Protein AF-0000000077142479 (afdb_homodimer)

Organism: Thermoanaerobacter italicus (strain DSM 9252 / Ab9) (NCBI:txid580331)

pLDDT: mean 90.51, std 11.36, range [50.31, 98.75]

InterPro domains:
  IPR003188 Phosphotransferase system, lactose/cellobiose-type IIA subunit [PF02255] (5-95)
  IPR003188 Phosphotransferase system, lactose/cellobiose-type IIA subunit [PIRSF000699] (1-101)
  IPR003188 Phosphotransferase system, lactose/cellobiose-type IIA subunit [PS51095] (1-96)
  IPR003188 Phosphotransferase system, lactose/cellobiose-type IIA subunit [PTHR34382] (1-99)
  IPR003188 Phosphotransferase system, lactose/cellobiose-type IIA subunit [cd00215] (3-96)
  IPR036542 Phosphotransferase system, lactose/cellobiose-type IIA subunit superfamily [SSF46973] (1-96)

Foldseek 3Di:
DDPVVLLVLLQVLLVQLQVLLVVLLVCLVVVNNVSSVVSLVSSVVSLVSSVVSLCCVVVPCPVDDDDPSNVVSVVSSVVSVVSSVVSVVVSVVSVVVVVVVVVD/DDPVVLLVLLQVLLVQLQVLLVVLLVCLVVVNNVSSVVSLVSSVVSLVSSVVSLCCVVVPCPVDDDDPSNVVSVVSSVVSVVSSVVSVVVSVVSVVVVVVVVVD

Structure (mmCIF, N/CA/C/O backbone):
data_AF-0000000077142479-model_v1
#
loop_
_entity.id
_entity.type
_entity.pdbx_description
1 polymer 'Phosphotransferase system PTS lactose/cellobiose-specific IIA subunit'
#
loop_
_atom_site.group_PDB
_atom_site.id
_atom_site.type_symbol
_atom_site.label_atom_id
_atom_site.label_alt_id
_atom_site.label_comp_id
_atom_site.label_asym_id
_atom_site.label_entity_id
_atom_site.label_seq_id
_atom_site.pdbx_PDB_ins_code
_atom_site.Cartn_x
_atom_site.Cartn_y
_atom_site.Cartn_z
_atom_site.occupancy
_atom_site.B_iso_or_equiv
_atom_site.auth_seq_id
_atom_site.auth_comp_id
_atom_site.auth_asym_id
_atom_site.auth_atom_id
_atom_site.pdbx_PDB_model_num
ATOM 1 N N . MET A 1 1 ? 20.344 16.859 13.32 1 73.69 1 MET A N 1
ATOM 2 C CA . MET A 1 1 ? 19.766 16.922 11.984 1 73.69 1 MET A CA 1
ATOM 3 C C . MET A 1 1 ? 18.484 17.75 11.977 1 73.69 1 MET A C 1
ATOM 5 O O . MET A 1 1 ? 17.703 17.688 12.93 1 73.69 1 MET A O 1
ATOM 9 N N . GLU A 1 2 ? 18.5 18.578 10.906 1 83.81 2 GLU A N 1
ATOM 10 C CA . GLU A 1 2 ? 17.328 19.438 10.805 1 83.81 2 GLU A CA 1
ATOM 11 C C . GLU A 1 2 ? 16.094 18.656 10.391 1 83.81 2 GLU A C 1
ATOM 13 O O . GLU A 1 2 ? 16.203 17.656 9.672 1 83.81 2 GLU A O 1
ATOM 18 N N . LEU A 1 3 ? 15.016 19.078 10.93 1 83.94 3 LEU A N 1
ATOM 19 C CA . LEU A 1 3 ? 13.734 18.422 10.664 1 83.94 3 LEU A CA 1
ATOM 20 C C . LEU A 1 3 ? 13.508 18.25 9.164 1 83.94 3 LEU A C 1
ATOM 22 O O . LEU A 1 3 ? 13.07 17.203 8.711 1 83.94 3 LEU A O 1
ATOM 26 N N . GLU A 1 4 ? 13.812 19.25 8.445 1 84.81 4 GLU A N 1
ATOM 27 C CA . GLU A 1 4 ? 13.633 19.219 6.996 1 84.81 4 GLU A CA 1
ATOM 28 C C . GLU A 1 4 ? 14.469 18.125 6.355 1 84.81 4 GLU A C 1
ATOM 30 O O . GLU A 1 4 ? 14.016 17.453 5.426 1 84.81 4 GLU A O 1
ATOM 35 N N . GLN A 1 5 ? 15.594 17.953 6.867 1 89.5 5 GLN A N 1
ATOM 36 C CA . GLN A 1 5 ? 16.484 16.938 6.328 1 89.5 5 GLN A CA 1
ATOM 37 C C . GLN A 1 5 ? 15.977 15.539 6.652 1 89.5 5 GLN A C 1
ATOM 39 O O . GLN A 1 5 ? 16.078 14.625 5.832 1 89.5 5 GLN A O 1
ATOM 44 N N . ILE A 1 6 ? 15.477 15.367 7.789 1 88.56 6 ILE A N 1
ATOM 45 C CA . ILE A 1 6 ? 14.922 14.078 8.203 1 88.56 6 ILE A CA 1
ATOM 46 C C . ILE A 1 6 ? 13.75 13.703 7.301 1 88.56 6 ILE A C 1
ATOM 48 O O . ILE A 1 6 ? 13.672 12.578 6.805 1 88.56 6 ILE A O 1
ATOM 52 N N . ILE A 1 7 ? 12.922 14.711 7.023 1 88.5 7 ILE A N 1
ATOM 53 C CA . ILE A 1 7 ? 11.742 14.492 6.199 1 88.5 7 ILE A CA 1
ATOM 54 C C . ILE A 1 7 ? 12.156 14.148 4.77 1 88.5 7 ILE A C 1
ATOM 56 O O . ILE A 1 7 ? 11.602 13.234 4.16 1 88.5 7 ILE A O 1
ATOM 60 N N . TYR A 1 8 ? 13.117 14.883 4.273 1 91.56 8 TYR A N 1
ATOM 61 C CA . TYR A 1 8 ? 13.609 14.625 2.926 1 91.56 8 TYR A CA 1
ATOM 62 C C . TYR A 1 8 ? 14.125 13.203 2.791 1 91.56 8 TYR A C 1
ATOM 64 O O . TYR A 1 8 ? 13.789 12.5 1.833 1 91.56 8 TYR A O 1
ATOM 72 N N . ASN A 1 9 ? 14.875 12.797 3.746 1 93.75 9 ASN A N 1
ATOM 73 C CA . ASN A 1 9 ? 15.445 11.453 3.693 1 93.75 9 ASN A CA 1
ATOM 74 C C . ASN A 1 9 ? 14.375 10.375 3.828 1 93.75 9 ASN A C 1
ATOM 76 O O . ASN A 1 9 ? 14.461 9.328 3.189 1 93.75 9 ASN A O 1
ATOM 80 N N . LEU A 1 10 ? 13.367 10.602 4.621 1 93.56 10 LEU A N 1
ATOM 81 C CA . LEU A 1 10 ? 12.25 9.672 4.766 1 93.56 10 LEU A CA 1
ATOM 82 C C . LEU A 1 10 ? 11.539 9.469 3.432 1 93.56 10 LEU A C 1
ATOM 84 O O . LEU A 1 10 ? 11.289 8.328 3.027 1 93.56 10 LEU A O 1
ATOM 88 N N . VAL A 1 11 ? 11.227 10.547 2.787 1 93.38 11 VAL A N 1
ATOM 89 C CA . VAL A 1 11 ? 10.523 10.5 1.51 1 93.38 11 VAL A CA 1
ATOM 90 C C . VAL A 1 11 ? 11.406 9.828 0.46 1 93.38 11 VAL A C 1
ATOM 92 O O . VAL A 1 11 ? 10.938 8.961 -0.281 1 93.38 11 VAL A O 1
ATOM 95 N N . LEU A 1 12 ? 12.641 10.25 0.43 1 95.81 12 LEU A N 1
ATOM 96 C CA . LEU A 1 12 ? 13.578 9.727 -0.552 1 95.81 12 LEU A CA 1
ATOM 97 C C . LEU A 1 12 ? 13.719 8.211 -0.424 1 95.81 12 LEU A C 1
ATOM 99 O O . LEU A 1 12 ? 13.57 7.484 -1.408 1 95.81 12 LEU A O 1
ATOM 103 N N . HIS A 1 13 ? 13.969 7.727 0.804 1 97.06 13 HIS A N 1
ATOM 104 C CA . HIS A 1 13 ? 14.156 6.293 1.015 1 97.06 13 HIS A CA 1
ATOM 105 C C . HIS A 1 13 ? 12.852 5.531 0.83 1 97.06 13 HIS A C 1
ATOM 107 O O . HIS A 1 13 ? 12.852 4.387 0.366 1 97.06 13 HIS A O 1
ATOM 113 N N . GLY A 1 14 ? 11.781 6.133 1.215 1 96.38 14 GLY A N 1
ATOM 114 C CA . GLY A 1 14 ? 10.484 5.523 0.938 1 96.38 14 GLY A CA 1
ATOM 115 C C . GLY A 1 14 ? 10.227 5.324 -0.542 1 96.38 14 GLY A C 1
ATOM 116 O O . GLY A 1 14 ? 9.836 4.234 -0.967 1 96.38 14 GLY A O 1
ATOM 117 N N . GLY A 1 15 ? 10.453 6.355 -1.317 1 96.31 15 GLY A N 1
ATOM 118 C CA . GLY A 1 15 ? 10.305 6.273 -2.762 1 96.31 15 GLY A CA 1
ATOM 119 C C . GLY A 1 15 ? 11.227 5.25 -3.398 1 96.31 15 GLY A C 1
ATOM 120 O O . GLY A 1 15 ? 10.82 4.516 -4.301 1 96.31 15 GLY A O 1
ATOM 121 N N . ASN A 1 16 ? 12.422 5.254 -2.928 1 97.62 16 ASN A N 1
ATOM 122 C CA . ASN A 1 16 ? 13.383 4.285 -3.441 1 97.62 16 ASN A CA 1
ATOM 123 C C . ASN A 1 16 ? 12.969 2.854 -3.117 1 97.62 16 ASN A C 1
ATOM 125 O O . ASN A 1 16 ? 13.078 1.965 -3.963 1 97.62 16 ASN A O 1
ATOM 129 N N . ALA A 1 17 ? 12.547 2.668 -1.847 1 98.12 17 ALA A N 1
ATOM 130 C CA . ALA A 1 17 ? 12.086 1.344 -1.443 1 98.12 17 ALA A CA 1
ATOM 131 C C . ALA A 1 17 ? 10.938 0.869 -2.334 1 98.12 17 ALA A C 1
ATOM 133 O O . ALA A 1 17 ? 10.945 -0.269 -2.812 1 98.12 17 ALA A O 1
ATOM 134 N N . ARG A 1 18 ? 10.109 1.735 -2.588 1 97.38 18 ARG A N 1
ATOM 135 C CA . ARG A 1 18 ? 8.953 1.436 -3.43 1 97.38 18 ARG A CA 1
ATOM 136 C C . ARG A 1 18 ? 9.383 1.111 -4.855 1 97.38 18 ARG A C 1
ATOM 138 O O . ARG A 1 18 ? 8.953 0.107 -5.426 1 97.38 18 ARG A O 1
ATOM 145 N N . ALA A 1 19 ? 10.148 1.931 -5.402 1 97.88 19 ALA A N 1
ATOM 146 C CA . ALA A 1 19 ? 10.625 1.73 -6.77 1 97.88 19 ALA A CA 1
ATOM 147 C C . ALA A 1 19 ? 11.312 0.378 -6.914 1 97.88 19 ALA A C 1
ATOM 149 O O . ALA A 1 19 ? 11.055 -0.36 -7.867 1 97.88 19 ALA A O 1
ATOM 150 N N . GLU A 1 20 ? 12.141 0.081 -5.965 1 98.62 20 GLU A N 1
ATOM 151 C CA . GLU A 1 20 ? 12.859 -1.191 -6 1 98.62 20 GLU A CA 1
ATOM 152 C C . GLU A 1 20 ? 11.891 -2.369 -5.871 1 98.62 20 GLU A C 1
ATOM 154 O O . GLU A 1 20 ? 12.086 -3.404 -6.512 1 98.62 20 GLU A O 1
ATOM 159 N N . ALA A 1 21 ? 10.922 -2.236 -5.027 1 98.56 21 ALA A N 1
ATOM 160 C CA . ALA A 1 21 ? 9.922 -3.293 -4.879 1 98.56 21 ALA A CA 1
ATOM 161 C C . ALA A 1 21 ? 9.211 -3.568 -6.203 1 98.56 21 ALA A C 1
ATOM 163 O O . ALA A 1 21 ? 9.039 -4.727 -6.59 1 98.56 21 ALA A O 1
ATOM 164 N N . TYR A 1 22 ? 8.891 -2.578 -6.918 1 98.25 22 TYR A N 1
ATOM 165 C CA . TYR A 1 22 ? 8.18 -2.758 -8.18 1 98.25 22 TYR A CA 1
ATOM 166 C C . TYR A 1 22 ? 9.117 -3.295 -9.258 1 98.25 22 TYR A C 1
ATOM 168 O O . TYR A 1 22 ? 8.688 -4.055 -10.133 1 98.25 22 TYR A O 1
ATOM 176 N N . GLU A 1 23 ? 10.312 -2.906 -9.172 1 98.56 23 GLU A N 1
ATOM 177 C CA . GLU A 1 23 ? 11.289 -3.521 -10.07 1 98.56 23 GLU A CA 1
ATOM 178 C C . GLU A 1 23 ? 11.414 -5.02 -9.805 1 98.56 23 GLU A C 1
ATOM 180 O O . GLU A 1 23 ? 11.586 -5.809 -10.734 1 98.56 23 GLU A O 1
ATOM 185 N N . ALA A 1 24 ? 11.367 -5.344 -8.523 1 98.62 24 ALA A N 1
ATOM 186 C CA . ALA A 1 24 ? 11.375 -6.758 -8.156 1 98.62 24 ALA A CA 1
ATOM 187 C C . ALA A 1 24 ? 10.188 -7.492 -8.766 1 98.62 24 ALA A C 1
ATOM 189 O O . ALA A 1 24 ? 10.336 -8.586 -9.312 1 98.62 24 ALA A O 1
ATOM 190 N N . LEU A 1 25 ? 9.086 -6.914 -8.727 1 97.75 25 LEU A N 1
ATOM 191 C CA . LEU A 1 25 ? 7.871 -7.496 -9.289 1 97.75 25 LEU A CA 1
ATOM 192 C C . LEU A 1 25 ? 8 -7.676 -10.805 1 97.75 25 LEU A C 1
ATOM 194 O O . LEU A 1 25 ? 7.668 -8.734 -11.336 1 97.75 25 LEU A O 1
ATOM 198 N N . ASP A 1 26 ? 8.484 -6.613 -11.438 1 97.81 26 ASP A N 1
ATOM 199 C CA . ASP A 1 26 ? 8.695 -6.676 -12.875 1 97.81 26 ASP A CA 1
ATOM 200 C C . ASP A 1 26 ? 9.617 -7.832 -13.25 1 97.81 26 ASP A C 1
ATOM 202 O O . ASP A 1 26 ? 9.359 -8.555 -14.211 1 97.81 26 ASP A O 1
ATOM 206 N N . ALA A 1 27 ? 10.656 -7.988 -12.516 1 98.31 27 ALA A N 1
ATOM 207 C CA . ALA A 1 27 ? 11.602 -9.078 -12.75 1 98.31 27 ALA A CA 1
ATOM 208 C C . ALA A 1 27 ? 10.93 -10.438 -12.562 1 98.31 27 ALA A C 1
ATOM 210 O O . ALA A 1 27 ? 11.148 -11.359 -13.359 1 98.31 27 ALA A O 1
ATOM 211 N N . ALA A 1 28 ? 10.148 -10.586 -11.531 1 97.31 28 ALA A N 1
ATOM 212 C CA . ALA A 1 28 ? 9.438 -11.828 -11.266 1 97.31 28 ALA A CA 1
ATOM 213 C C . ALA A 1 28 ? 8.477 -12.164 -12.398 1 97.31 28 ALA A C 1
ATOM 215 O O . ALA A 1 28 ? 8.352 -13.328 -12.797 1 97.31 28 ALA A O 1
ATOM 216 N N . GLU A 1 29 ? 7.828 -11.125 -12.906 1 95 29 GLU A N 1
ATOM 217 C CA . GLU A 1 29 ? 6.898 -11.305 -14.016 1 95 29 GLU A CA 1
ATOM 218 C C . GLU A 1 29 ? 7.613 -11.844 -15.258 1 95 29 GLU A C 1
ATOM 220 O O . GLU A 1 29 ? 7.016 -12.562 -16.062 1 95 29 GLU A O 1
ATOM 225 N N . ARG A 1 30 ? 8.859 -11.469 -15.344 1 95.69 30 ARG A N 1
ATOM 226 C CA . ARG A 1 30 ? 9.656 -11.938 -16.469 1 95.69 30 ARG A CA 1
ATOM 227 C C . ARG A 1 30 ? 10.305 -13.281 -16.172 1 95.69 30 ARG A C 1
ATOM 229 O O . ARG A 1 30 ? 11.086 -13.797 -16.969 1 95.69 30 ARG A O 1
ATOM 236 N N . GLY A 1 31 ? 10.117 -13.805 -15.016 1 95.81 31 GLY A N 1
ATOM 237 C CA . GLY A 1 31 ? 10.672 -15.086 -14.625 1 95.81 31 GLY A CA 1
ATOM 238 C C . GLY A 1 31 ? 12.102 -14.992 -14.117 1 95.81 31 GLY A C 1
ATOM 239 O O . GLY A 1 31 ? 12.773 -16.016 -13.945 1 95.81 31 GLY A O 1
ATOM 240 N N . ASP A 1 32 ? 12.57 -13.82 -14.008 1 97.56 32 ASP A N 1
ATOM 241 C CA . ASP A 1 32 ? 13.914 -13.617 -13.477 1 97.56 32 ASP A CA 1
ATOM 242 C C . ASP 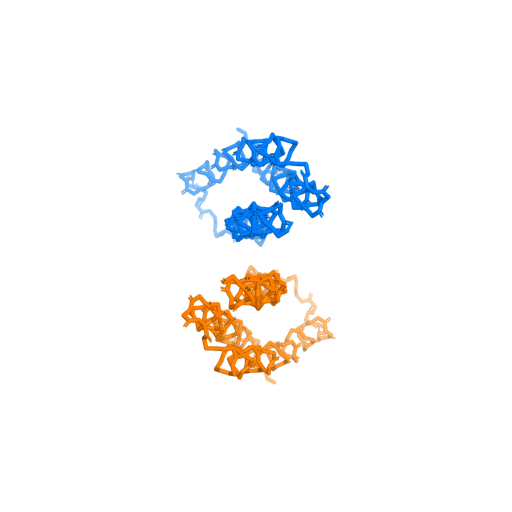A 1 32 ? 13.883 -13.461 -11.953 1 97.56 32 ASP A C 1
ATOM 244 O O . ASP A 1 32 ? 14.016 -12.352 -11.438 1 97.56 32 ASP A O 1
ATOM 248 N N . PHE A 1 33 ? 13.875 -14.547 -11.242 1 98.06 33 PHE A N 1
ATOM 249 C CA . PHE A 1 33 ? 13.648 -14.555 -9.797 1 98.06 33 PHE A CA 1
ATOM 250 C C . PHE A 1 33 ? 14.914 -14.125 -9.055 1 98.06 33 PHE A C 1
ATOM 252 O O . PHE A 1 33 ? 14.828 -13.57 -7.957 1 98.06 33 PHE A O 1
ATOM 259 N N . GLU A 1 34 ? 16.062 -14.414 -9.648 1 98.25 34 GLU A N 1
ATOM 260 C CA . GLU A 1 34 ? 17.297 -13.922 -9.039 1 98.25 34 GLU A CA 1
ATOM 261 C C . GLU A 1 34 ? 17.312 -12.398 -9 1 98.25 34 GLU A C 1
ATOM 263 O O . GLU A 1 34 ? 17.609 -11.805 -7.961 1 98.25 34 GLU A O 1
ATOM 268 N N . GLU A 1 35 ? 17.016 -11.828 -10.148 1 98.5 35 GLU A N 1
ATOM 269 C CA . GLU A 1 35 ? 16.938 -10.367 -10.203 1 98.5 35 GLU A CA 1
ATOM 270 C C . GLU A 1 35 ? 15.844 -9.844 -9.273 1 98.5 35 GLU A C 1
ATOM 272 O O . GLU A 1 35 ? 16.031 -8.82 -8.609 1 98.5 35 GLU A O 1
ATOM 277 N N . ALA A 1 36 ? 14.711 -10.5 -9.25 1 98.62 36 ALA A N 1
ATOM 278 C CA . ALA A 1 36 ? 13.617 -10.109 -8.359 1 98.62 36 ALA A CA 1
ATOM 279 C C . ALA A 1 36 ? 14.078 -10.07 -6.906 1 98.62 36 ALA A C 1
ATOM 281 O O . ALA A 1 36 ? 13.797 -9.109 -6.184 1 98.62 36 ALA A O 1
ATOM 282 N N . GLU A 1 37 ? 14.797 -11.062 -6.492 1 98.25 37 GLU A N 1
ATOM 283 C CA . GLU A 1 37 ? 15.281 -11.148 -5.117 1 98.25 37 GLU A CA 1
ATOM 284 C C . GLU A 1 37 ? 16.281 -10.031 -4.82 1 98.25 37 GLU A C 1
ATOM 286 O O . GLU A 1 37 ? 16.281 -9.469 -3.723 1 98.25 37 GLU A O 1
ATOM 291 N N . ARG A 1 38 ? 17.109 -9.781 -5.785 1 98.56 38 ARG A N 1
ATOM 292 C CA . ARG A 1 38 ? 18.078 -8.703 -5.621 1 98.56 38 ARG A CA 1
ATOM 293 C C . ARG A 1 38 ? 17.375 -7.363 -5.422 1 98.56 38 ARG A C 1
ATOM 295 O O . ARG A 1 38 ? 17.766 -6.578 -4.551 1 98.56 38 ARG A O 1
ATOM 302 N N . HIS A 1 39 ? 16.406 -7.117 -6.266 1 98.75 39 HIS A N 1
ATOM 303 C CA . HIS A 1 39 ? 15.641 -5.883 -6.137 1 98.75 39 HIS A CA 1
ATOM 304 C C . HIS A 1 39 ? 14.898 -5.836 -4.809 1 98.75 39 HIS A C 1
ATOM 306 O O . HIS A 1 39 ? 14.773 -4.773 -4.195 1 98.75 39 HIS A O 1
ATOM 312 N N . LEU A 1 40 ? 14.352 -6.926 -4.34 1 98.5 40 LEU A N 1
ATOM 313 C CA . LEU A 1 40 ? 13.656 -6.973 -3.055 1 98.5 40 LEU A CA 1
ATOM 314 C C . LEU A 1 40 ? 14.617 -6.656 -1.91 1 98.5 40 LEU A C 1
ATOM 316 O O . LEU A 1 40 ? 14.242 -5.973 -0.955 1 98.5 40 LEU A O 1
ATOM 320 N N . GLU A 1 41 ? 15.781 -7.188 -1.99 1 98.44 41 GLU A N 1
ATOM 321 C CA . GLU A 1 41 ? 16.797 -6.902 -0.982 1 98.44 41 GLU A CA 1
ATOM 322 C C . GLU A 1 41 ? 17.141 -5.414 -0.949 1 98.44 41 GLU A C 1
ATOM 324 O O . GLU A 1 41 ? 17.266 -4.828 0.126 1 98.44 41 GLU A O 1
ATOM 329 N N . LYS A 1 42 ? 17.297 -4.859 -2.109 1 98.56 42 LYS A N 1
ATOM 330 C CA . LYS A 1 42 ? 17.547 -3.422 -2.199 1 98.56 42 LYS A CA 1
ATOM 331 C C . LYS A 1 42 ? 16.375 -2.627 -1.61 1 98.56 42 LYS A C 1
ATOM 333 O O . LYS A 1 42 ? 16.594 -1.615 -0.938 1 98.56 42 LYS A O 1
ATOM 338 N N . ALA A 1 43 ? 15.18 -3.07 -1.913 1 98.56 43 ALA A N 1
ATOM 339 C CA . ALA A 1 43 ? 14 -2.43 -1.341 1 98.56 43 ALA A CA 1
ATOM 340 C C . ALA A 1 43 ? 14.031 -2.48 0.184 1 98.56 43 ALA A C 1
ATOM 342 O O . ALA A 1 43 ? 13.719 -1.489 0.85 1 98.56 43 ALA A O 1
ATOM 343 N N . ASP A 1 44 ? 14.422 -3.594 0.762 1 98.19 44 ASP A N 1
ATOM 344 C CA . ASP A 1 44 ? 14.531 -3.764 2.207 1 98.19 44 ASP A CA 1
ATOM 345 C C . ASP A 1 44 ? 15.578 -2.812 2.789 1 98.19 44 ASP A C 1
ATOM 347 O O . ASP A 1 44 ? 15.359 -2.205 3.838 1 98.19 44 ASP A O 1
ATOM 351 N N . GLU A 1 45 ? 16.656 -2.73 2.105 1 98.25 45 GLU A N 1
ATOM 352 C CA . GLU A 1 45 ? 17.734 -1.846 2.553 1 98.25 45 GLU A CA 1
ATOM 353 C C . GLU A 1 45 ? 17.266 -0.389 2.566 1 98.25 45 GLU A C 1
ATOM 355 O O . GLU A 1 45 ? 17.531 0.341 3.523 1 98.25 45 GLU A O 1
ATOM 360 N N . GLU A 1 46 ? 16.625 -0.046 1.479 1 98.06 46 GLU A N 1
ATOM 361 C CA . GLU A 1 46 ? 16.094 1.312 1.398 1 98.06 46 GLU A CA 1
ATOM 362 C C . GLU A 1 46 ? 15.07 1.569 2.492 1 98.06 46 GLU A C 1
ATOM 364 O O . GLU A 1 46 ? 15.055 2.643 3.098 1 98.06 46 GLU A O 1
ATOM 369 N N . PHE A 1 47 ? 14.234 0.636 2.703 1 98.31 47 PHE A N 1
ATOM 370 C CA . PHE A 1 47 ? 13.25 0.792 3.771 1 98.31 47 PHE A CA 1
ATOM 371 C C . PHE A 1 47 ? 13.938 0.943 5.121 1 98.31 47 PHE A C 1
ATOM 373 O O . PHE A 1 47 ? 13.555 1.789 5.93 1 98.31 47 PHE A O 1
ATOM 380 N N . TYR A 1 48 ? 14.828 0.08 5.371 1 97.38 48 TYR A N 1
ATOM 381 C CA . TYR A 1 48 ? 15.547 0.118 6.641 1 97.38 48 TYR A CA 1
ATOM 382 C C . TYR A 1 48 ? 16.203 1.476 6.859 1 97.38 48 TYR A C 1
ATOM 384 O O . TYR A 1 48 ? 16.141 2.035 7.957 1 97.38 48 TYR A O 1
ATOM 392 N N . GLU A 1 49 ? 16.828 2.035 5.82 1 96.94 49 GLU A N 1
ATOM 393 C CA . GLU A 1 49 ? 17.406 3.369 5.914 1 96.94 49 GLU A CA 1
ATOM 394 C C . GLU A 1 49 ? 16.344 4.422 6.215 1 96.94 49 GLU A C 1
ATOM 396 O O . GLU A 1 49 ? 16.547 5.289 7.066 1 96.94 49 GLU A O 1
ATOM 401 N N . GLY A 1 50 ? 15.281 4.324 5.5 1 95.88 50 GLY A N 1
ATOM 402 C CA . GLY A 1 50 ? 14.18 5.234 5.773 1 95.88 50 GLY A CA 1
ATOM 403 C C . GLY A 1 50 ? 13.641 5.109 7.188 1 95.88 50 GLY A C 1
ATOM 404 O O . GLY A 1 50 ? 13.297 6.113 7.812 1 95.88 50 GLY A O 1
ATOM 405 N N . HIS A 1 51 ? 13.555 3.885 7.691 1 95.06 51 HIS A N 1
ATOM 406 C CA . HIS A 1 51 ? 13.031 3.598 9.023 1 95.06 51 HIS A CA 1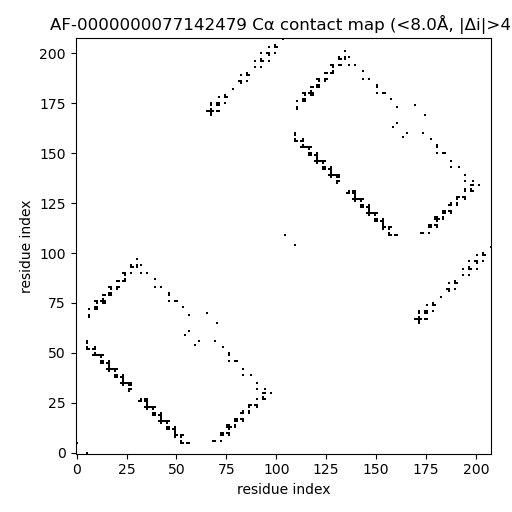
ATOM 407 C C . HIS A 1 51 ? 13.883 4.246 10.102 1 95.06 51 HIS A C 1
ATOM 409 O O . HIS A 1 51 ? 13.359 4.684 11.133 1 95.06 51 HIS A O 1
ATOM 415 N N . LYS A 1 52 ? 15.164 4.344 9.898 1 94.12 52 LYS A N 1
ATOM 416 C CA . LYS A 1 52 ? 16.047 5.043 10.828 1 94.12 52 LYS A CA 1
ATOM 417 C C . LYS A 1 52 ? 15.602 6.492 11.016 1 94.12 52 LYS A C 1
ATOM 419 O O . LYS A 1 52 ? 15.555 6.988 12.148 1 94.12 52 LYS A O 1
ATOM 424 N N . TYR A 1 53 ? 15.281 7.09 9.891 1 91.94 53 TYR A N 1
ATOM 425 C CA . TYR A 1 53 ? 14.844 8.477 9.953 1 91.94 53 TYR A CA 1
ATOM 426 C C . TYR A 1 53 ? 13.461 8.586 10.594 1 91.94 53 TYR A C 1
ATOM 428 O O . TYR A 1 53 ? 13.164 9.57 11.281 1 91.94 53 TYR A O 1
ATOM 436 N N . GLN A 1 54 ? 12.625 7.617 10.312 1 90.94 54 GLN A N 1
ATOM 437 C CA . GLN A 1 54 ? 11.32 7.578 10.969 1 90.94 54 GLN A CA 1
ATOM 438 C C . GLN A 1 54 ? 11.469 7.488 12.484 1 90.94 54 GLN A C 1
ATOM 440 O O . GLN A 1 54 ? 10.758 8.172 13.219 1 90.94 54 GLN A O 1
ATOM 445 N N . ASN A 1 55 ? 12.383 6.703 12.953 1 89.88 55 ASN A N 1
ATOM 446 C CA . ASN A 1 55 ? 12.633 6.551 14.383 1 89.88 55 ASN A CA 1
ATOM 447 C C . ASN A 1 55 ? 13.133 7.852 15 1 89.88 55 ASN A C 1
ATOM 449 O O . ASN A 1 55 ? 12.781 8.18 16.141 1 89.88 55 ASN A O 1
ATOM 453 N N . MET A 1 56 ? 13.922 8.555 14.281 1 86.19 56 MET A N 1
ATOM 454 C CA . MET A 1 56 ? 14.414 9.836 14.773 1 86.19 56 MET A CA 1
ATOM 455 C C . MET A 1 56 ? 13.258 10.805 15.008 1 86.19 56 MET A C 1
ATOM 457 O O . MET A 1 56 ? 13.281 11.578 15.969 1 86.19 56 MET A O 1
ATOM 461 N N . LEU A 1 57 ? 12.336 10.805 14.094 1 82.69 57 LEU A N 1
ATOM 462 C CA . LEU A 1 57 ? 11.172 11.68 14.219 1 82.69 57 LEU A CA 1
ATOM 463 C C . LEU A 1 57 ? 10.32 11.281 15.414 1 82.69 57 LEU A C 1
ATOM 465 O O . LEU A 1 57 ? 9.836 12.141 16.156 1 82.69 57 LEU A O 1
ATOM 469 N N . THR A 1 58 ? 10.062 10.07 15.594 1 80.19 58 THR A N 1
ATOM 470 C CA . THR A 1 58 ? 9.164 9.562 16.625 1 80.19 58 THR A CA 1
ATOM 471 C C . THR A 1 58 ? 9.812 9.656 18 1 80.19 58 THR A C 1
ATOM 473 O O . THR A 1 58 ? 9.133 9.891 19 1 80.19 58 THR A O 1
ATOM 476 N N . GLN A 1 59 ? 11.117 9.336 17.969 1 75.81 59 GLN A N 1
ATOM 477 C CA . GLN A 1 59 ? 11.828 9.406 19.234 1 75.81 59 GLN A CA 1
ATOM 478 C C . GLN A 1 59 ? 12.141 10.859 19.609 1 75.81 59 GLN A C 1
ATOM 480 O O . GLN A 1 59 ? 12.305 11.18 20.797 1 75.81 59 GLN A O 1
ATOM 485 N N . GLY A 1 60 ? 12.5 11.602 18.594 1 65.69 60 GLY A N 1
ATOM 486 C CA . GLY A 1 60 ? 12.844 12.984 18.891 1 65.69 60 GLY A CA 1
ATOM 487 C C . GLY A 1 60 ? 11.656 13.805 19.359 1 65.69 60 GLY A C 1
ATOM 488 O O . GLY A 1 60 ? 10.508 13.469 19.078 1 65.69 60 GLY A O 1
ATOM 489 N N . GLU A 1 61 ? 11.734 14.359 20.609 1 53.62 61 GLU A N 1
ATOM 490 C CA . GLU A 1 61 ? 10.789 15.219 21.312 1 53.62 61 GLU A CA 1
ATOM 491 C C . GLU A 1 61 ? 10.297 16.359 20.422 1 53.62 61 GLU A C 1
ATOM 493 O O . GLU A 1 61 ? 10.867 17.453 20.438 1 53.62 61 GLU A O 1
ATOM 498 N N . GLN A 1 62 ? 10.234 16.016 19.141 1 53.41 62 GLN A N 1
ATOM 499 C CA . GLN A 1 62 ? 9.648 17.203 18.531 1 53.41 62 GLN A CA 1
ATOM 500 C C . GLN A 1 62 ? 8.336 17.562 19.219 1 53.41 62 GLN A C 1
ATOM 502 O O . GLN A 1 62 ? 7.426 16.734 19.328 1 53.41 62 GLN A O 1
ATOM 507 N N . ASN A 1 63 ? 8.531 18.234 20.297 1 50.31 63 ASN A N 1
ATOM 508 C CA . ASN A 1 63 ? 7.457 18.797 21.094 1 50.31 63 ASN A CA 1
ATOM 509 C C . ASN A 1 63 ? 6.336 19.344 20.219 1 50.31 63 ASN A C 1
ATOM 511 O O . ASN A 1 63 ? 5.281 19.734 20.734 1 50.31 63 ASN A O 1
ATOM 515 N N . ALA A 1 64 ? 6.668 19.734 19.031 1 54.12 64 ALA A N 1
ATOM 516 C CA . ALA A 1 64 ? 5.621 20.422 18.281 1 54.12 64 ALA A CA 1
ATOM 517 C C . ALA A 1 64 ? 4.738 19.422 17.531 1 54.12 64 ALA A C 1
ATOM 519 O O . ALA A 1 64 ? 5.168 18.312 17.234 1 54.12 64 ALA A O 1
ATOM 520 N N . ALA A 1 65 ? 3.484 19.578 17.672 1 56.25 65 ALA A N 1
ATOM 521 C CA . ALA A 1 65 ? 2.484 18.844 16.891 1 56.25 65 ALA A CA 1
ATOM 522 C C . ALA A 1 65 ? 3.029 18.469 15.516 1 56.25 65 ALA A C 1
ATOM 524 O O . ALA A 1 65 ? 3.67 19.297 14.852 1 56.25 65 ALA A O 1
ATOM 525 N N . PRO A 1 66 ? 2.994 17.062 15.305 1 61.28 66 PRO A N 1
ATOM 526 C CA . PRO A 1 66 ? 3.59 16.719 14.016 1 61.28 66 PRO A CA 1
ATOM 527 C C . PRO A 1 66 ? 3.033 17.562 12.867 1 61.28 66 PRO A C 1
ATOM 529 O O . PRO A 1 66 ? 1.848 17.891 12.859 1 61.28 66 PRO A O 1
ATOM 532 N N . ASN A 1 67 ? 3.939 18.234 12.227 1 71.31 67 ASN A N 1
ATOM 533 C CA . ASN A 1 67 ? 3.635 19 11.016 1 71.31 67 ASN A CA 1
ATOM 534 C C . ASN A 1 67 ? 3.205 18.094 9.875 1 71.31 67 ASN A C 1
ATOM 536 O O . ASN A 1 67 ? 3.516 16.906 9.867 1 71.31 67 ASN A O 1
ATOM 540 N N . PHE A 1 68 ? 2.268 18.453 9.133 1 75.81 68 PHE A N 1
ATOM 541 C CA . PHE A 1 68 ? 1.688 17.719 8.008 1 75.81 68 PHE A CA 1
ATOM 542 C C . PHE A 1 68 ? 2.775 17.031 7.191 1 75.81 68 PHE A C 1
ATOM 544 O O . PHE A 1 68 ? 2.586 15.906 6.719 1 75.81 68 PHE A O 1
ATOM 551 N N . LEU A 1 69 ? 3.939 17.547 7.211 1 79.12 69 LEU A N 1
ATOM 552 C CA . LEU A 1 69 ? 5.016 17 6.391 1 79.12 69 LEU A CA 1
ATOM 553 C C . LEU A 1 69 ? 5.594 15.742 7.023 1 79.12 69 LEU A C 1
ATOM 555 O O . LEU A 1 69 ? 5.938 14.789 6.32 1 79.12 69 LEU A O 1
ATOM 559 N N . VAL A 1 70 ? 5.582 15.742 8.297 1 82.06 70 VAL A N 1
ATOM 560 C CA . VAL A 1 70 ? 6.113 14.594 9.023 1 82.06 70 VAL A CA 1
ATOM 561 C C . VAL A 1 70 ? 5.195 13.391 8.828 1 82.06 70 VAL A C 1
ATOM 563 O O . VAL A 1 70 ? 5.656 12.297 8.492 1 82.06 70 VAL A O 1
ATOM 566 N N . ILE A 1 71 ? 3.988 13.641 8.953 1 84.38 71 ILE A N 1
ATOM 567 C CA . ILE A 1 71 ? 2.992 12.578 8.836 1 84.38 71 ILE A CA 1
ATOM 568 C C . ILE A 1 71 ? 2.98 12.031 7.41 1 84.38 71 ILE A C 1
ATOM 570 O O . ILE A 1 71 ? 2.979 10.812 7.207 1 84.38 71 ILE A O 1
ATOM 574 N N . HIS A 1 72 ? 2.959 12.938 6.496 1 87.94 72 HIS A N 1
ATOM 575 C CA . HIS A 1 72 ? 2.969 12.555 5.09 1 87.94 72 HIS A CA 1
ATOM 576 C C . HIS A 1 72 ? 4.191 11.695 4.762 1 87.94 72 HIS A C 1
ATOM 578 O O . HIS A 1 72 ? 4.062 10.641 4.137 1 87.94 72 HIS A O 1
ATOM 584 N N . ALA A 1 73 ? 5.289 12.102 5.215 1 87.81 73 ALA A N 1
ATOM 585 C CA . ALA A 1 73 ? 6.535 11.391 4.953 1 87.81 73 ALA A CA 1
ATOM 586 C C . ALA A 1 73 ? 6.508 9.992 5.578 1 87.81 73 ALA A C 1
ATOM 588 O O . ALA A 1 73 ? 6.934 9.023 4.953 1 87.81 73 ALA A O 1
ATOM 589 N N . GLN A 1 74 ? 6.035 9.883 6.742 1 88.5 74 GLN A N 1
ATOM 590 C CA . GLN A 1 74 ? 5.914 8.602 7.426 1 88.5 74 GLN A CA 1
ATOM 591 C C . GLN A 1 74 ? 4.945 7.676 6.688 1 88.5 74 GLN A C 1
ATOM 593 O O . GLN A 1 74 ? 5.227 6.488 6.508 1 88.5 74 GLN A O 1
ATOM 598 N N . ASP A 1 75 ? 3.873 8.289 6.281 1 91.56 75 ASP A N 1
ATOM 599 C CA . ASP A 1 75 ? 2.877 7.5 5.566 1 91.56 75 ASP A CA 1
ATOM 600 C C . ASP A 1 75 ? 3.447 6.941 4.266 1 91.56 75 ASP A C 1
ATOM 602 O O . ASP A 1 75 ? 3.174 5.793 3.904 1 91.56 75 ASP A O 1
ATOM 606 N N . GLN A 1 76 ? 4.211 7.723 3.615 1 92.88 76 GLN A N 1
ATOM 607 C CA . GLN A 1 76 ? 4.832 7.273 2.373 1 92.88 76 GLN A CA 1
ATOM 608 C C . GLN A 1 76 ? 5.742 6.074 2.619 1 92.88 76 GLN A C 1
ATOM 610 O O . GLN A 1 76 ? 5.715 5.102 1.861 1 92.88 76 GLN A O 1
ATOM 615 N N . LEU A 1 77 ? 6.48 6.168 3.686 1 93.44 77 LEU A N 1
ATOM 616 C CA . LEU A 1 77 ? 7.355 5.055 4.031 1 93.44 77 LEU A CA 1
ATOM 617 C C . LEU A 1 77 ? 6.539 3.803 4.348 1 93.44 77 LEU A C 1
ATOM 619 O O . LEU A 1 77 ? 6.879 2.707 3.895 1 93.44 77 LEU A O 1
ATOM 623 N N . MET A 1 78 ? 5.52 3.953 5.035 1 93.56 78 MET A N 1
ATOM 624 C CA . MET A 1 78 ? 4.684 2.814 5.41 1 93.56 78 MET A CA 1
ATOM 625 C C . MET A 1 78 ? 3.982 2.23 4.188 1 93.56 78 MET A C 1
ATOM 627 O O . MET A 1 78 ? 3.807 1.016 4.086 1 93.56 78 MET A O 1
ATOM 631 N N . THR A 1 79 ? 3.557 3.076 3.322 1 94.75 79 THR A N 1
ATOM 632 C CA . THR A 1 79 ? 2.979 2.605 2.068 1 94.75 79 THR A CA 1
ATOM 633 C C . THR A 1 79 ? 3.98 1.749 1.3 1 94.75 79 THR A C 1
ATOM 635 O O . THR A 1 79 ? 3.627 0.689 0.78 1 94.75 79 THR A O 1
ATOM 638 N N . ALA A 1 80 ? 5.172 2.189 1.254 1 96.12 80 ALA A N 1
ATOM 639 C CA . ALA A 1 80 ? 6.223 1.415 0.602 1 96.12 80 ALA A CA 1
ATOM 640 C C . ALA A 1 80 ? 6.387 0.048 1.259 1 96.12 80 ALA A C 1
ATOM 642 O O . ALA A 1 80 ? 6.582 -0.958 0.573 1 96.12 80 ALA A O 1
ATOM 643 N N . LEU A 1 81 ? 6.297 -0.012 2.578 1 95.81 81 LEU A N 1
ATOM 644 C CA . LEU A 1 81 ? 6.414 -1.271 3.305 1 95.81 81 LEU A CA 1
ATOM 645 C C . LEU A 1 81 ? 5.281 -2.221 2.934 1 95.81 81 LEU A C 1
ATOM 647 O O . LEU A 1 81 ? 5.516 -3.4 2.666 1 95.81 81 LEU A O 1
ATOM 651 N N . ALA A 1 82 ? 4.117 -1.688 2.92 1 94.94 82 ALA A N 1
ATOM 652 C CA . ALA A 1 82 ? 2.951 -2.504 2.592 1 94.94 82 ALA A CA 1
ATOM 653 C C . ALA A 1 82 ? 3.068 -3.084 1.185 1 94.94 82 ALA A C 1
ATOM 655 O O . ALA A 1 82 ? 2.846 -4.277 0.979 1 94.94 82 ALA A O 1
ATOM 656 N N . GLU A 1 83 ? 3.393 -2.246 0.261 1 96.69 83 GLU A N 1
ATOM 657 C CA . GLU A 1 83 ? 3.553 -2.693 -1.119 1 96.69 83 GLU A CA 1
ATOM 658 C C . GLU A 1 83 ? 4.672 -3.727 -1.237 1 96.69 83 GLU A C 1
ATOM 660 O O . GLU A 1 83 ? 4.516 -4.742 -1.92 1 96.69 83 GLU A O 1
ATOM 665 N N . LYS A 1 84 ? 5.723 -3.438 -0.55 1 97.5 84 LYS A N 1
ATOM 666 C CA . LYS A 1 84 ? 6.844 -4.371 -0.573 1 97.5 84 LYS A CA 1
ATOM 667 C C . LYS A 1 84 ? 6.426 -5.742 -0.049 1 97.5 84 LYS A C 1
ATOM 669 O O . LYS A 1 84 ? 6.762 -6.77 -0.644 1 97.5 84 LYS A O 1
ATOM 674 N N . ASN A 1 85 ? 5.73 -5.836 1.008 1 96.44 85 ASN A N 1
ATOM 675 C CA . ASN A 1 85 ? 5.305 -7.098 1.604 1 96.44 85 ASN A CA 1
ATOM 676 C C . ASN A 1 85 ? 4.387 -7.879 0.667 1 96.44 85 ASN A C 1
ATOM 678 O O . ASN A 1 85 ? 4.52 -9.094 0.535 1 96.44 85 ASN A O 1
ATOM 682 N N . LEU A 1 86 ? 3.535 -7.203 0.005 1 96.94 86 LEU A N 1
ATOM 683 C CA . LEU A 1 86 ? 2.646 -7.859 -0.95 1 96.94 86 LEU A CA 1
ATOM 684 C C . LEU A 1 86 ? 3.426 -8.352 -2.164 1 96.94 86 LEU A C 1
ATOM 686 O O . LEU A 1 86 ? 3.195 -9.469 -2.643 1 96.94 86 LEU A O 1
ATOM 690 N N . ILE A 1 87 ? 4.281 -7.523 -2.598 1 97.75 87 ILE A N 1
ATOM 691 C CA . ILE A 1 87 ? 5.078 -7.875 -3.77 1 97.75 87 ILE A CA 1
ATOM 692 C C . ILE A 1 87 ? 5.938 -9.102 -3.459 1 97.75 87 ILE A C 1
ATOM 694 O O . ILE A 1 87 ? 6.098 -9.984 -4.305 1 97.75 87 ILE A O 1
ATOM 698 N N . LYS A 1 88 ? 6.469 -9.133 -2.256 1 97.69 88 LYS A N 1
ATOM 699 C CA . LYS A 1 88 ? 7.246 -10.297 -1.839 1 97.69 88 LYS A CA 1
ATOM 700 C C . LYS A 1 88 ? 6.414 -11.578 -1.937 1 97.69 88 LYS A C 1
ATOM 702 O O . LYS A 1 88 ? 6.887 -12.594 -2.449 1 97.69 88 LYS A O 1
ATOM 707 N N . ARG A 1 89 ? 5.219 -11.516 -1.538 1 95.25 89 ARG A N 1
ATOM 708 C CA . ARG A 1 89 ? 4.316 -12.656 -1.63 1 95.25 89 ARG A CA 1
ATOM 709 C C . ARG A 1 89 ? 4 -12.992 -3.084 1 95.25 89 ARG A C 1
ATOM 711 O O . ARG A 1 89 ? 3.908 -14.164 -3.451 1 95.25 89 ARG A O 1
ATOM 718 N N . MET A 1 90 ? 3.859 -11.992 -3.855 1 96.69 90 MET A N 1
ATOM 719 C CA . MET A 1 90 ? 3.568 -12.18 -5.273 1 96.69 90 MET A CA 1
ATOM 720 C C . MET A 1 90 ? 4.723 -12.883 -5.977 1 96.69 90 MET A C 1
ATOM 722 O O . MET A 1 90 ? 4.504 -13.734 -6.84 1 96.69 90 MET A O 1
ATOM 726 N N . ILE A 1 91 ? 5.855 -12.469 -5.617 1 97.06 91 ILE A N 1
ATOM 727 C CA . ILE A 1 91 ? 7.039 -13.078 -6.215 1 97.06 91 ILE A CA 1
ATOM 728 C C . ILE A 1 91 ? 7.059 -14.578 -5.91 1 97.06 91 ILE A C 1
ATOM 730 O O . ILE A 1 91 ? 7.352 -15.391 -6.785 1 97.06 91 ILE A O 1
ATOM 734 N N . GLU A 1 92 ? 6.738 -14.93 -4.688 1 95.69 92 GLU A N 1
ATOM 735 C CA . GLU A 1 92 ? 6.664 -16.344 -4.328 1 95.69 92 GLU A CA 1
ATOM 736 C C . GLU A 1 92 ? 5.625 -17.078 -5.172 1 95.69 92 GLU A C 1
ATOM 738 O O . GLU A 1 92 ? 5.836 -18.219 -5.57 1 95.69 92 GLU A O 1
ATOM 743 N N . LEU A 1 93 ? 4.605 -16.453 -5.5 1 95.31 93 LEU A N 1
ATOM 744 C CA . LEU A 1 93 ? 3.568 -17.047 -6.336 1 95.31 93 LEU A CA 1
ATOM 745 C C . LEU A 1 93 ? 4.059 -17.219 -7.77 1 95.31 93 LEU A C 1
ATOM 747 O O . LEU A 1 93 ? 3.764 -18.234 -8.414 1 95.31 93 LEU A O 1
ATOM 751 N N . TYR A 1 94 ? 4.781 -16.25 -8.203 1 96.38 94 TYR A N 1
ATOM 752 C CA . TYR A 1 94 ? 5.34 -16.359 -9.547 1 96.38 94 TYR A CA 1
ATOM 753 C C . TYR A 1 94 ? 6.301 -17.547 -9.641 1 96.38 94 TYR A C 1
ATOM 755 O O . TYR A 1 94 ? 6.344 -18.234 -10.664 1 96.38 94 TYR A O 1
ATOM 763 N N . LYS A 1 95 ? 7.066 -17.703 -8.609 1 95.75 95 LYS A N 1
ATOM 764 C CA . LYS A 1 95 ? 7.953 -18.859 -8.57 1 95.75 95 LYS A CA 1
ATOM 765 C C . LYS A 1 95 ? 7.164 -20.156 -8.664 1 95.75 95 LYS A C 1
ATOM 767 O O . LYS A 1 95 ? 7.539 -21.078 -9.406 1 95.75 95 LYS A O 1
ATOM 772 N N . ARG A 1 96 ? 6.098 -20.172 -7.922 1 93.88 96 ARG A N 1
ATOM 773 C CA . ARG A 1 96 ? 5.242 -21.359 -7.93 1 93.88 96 ARG A CA 1
ATOM 774 C C . ARG A 1 96 ? 4.652 -21.594 -9.312 1 93.88 96 ARG A C 1
ATOM 776 O O . ARG A 1 96 ? 4.637 -22.734 -9.797 1 93.88 96 ARG A O 1
ATOM 783 N N . VAL A 1 97 ? 4.176 -20.578 -9.938 1 93.38 97 VAL A N 1
ATOM 784 C CA . VAL A 1 97 ? 3.596 -20.672 -11.273 1 93.38 97 VAL A CA 1
ATOM 785 C C . VAL A 1 97 ? 4.648 -21.172 -12.258 1 93.38 97 VAL A C 1
ATOM 787 O O . VAL A 1 97 ? 4.375 -22.062 -13.062 1 93.38 97 VAL A O 1
ATOM 790 N N . ASN A 1 98 ? 5.793 -20.547 -12.141 1 93.44 98 ASN A N 1
ATOM 791 C CA . ASN A 1 98 ? 6.887 -20.938 -13.023 1 93.44 98 ASN A CA 1
ATOM 792 C C . ASN A 1 98 ? 7.25 -22.406 -12.859 1 93.44 98 ASN A C 1
ATOM 794 O O . ASN A 1 98 ? 7.504 -23.109 -13.836 1 93.44 98 ASN A O 1
ATOM 798 N N . GLN A 1 99 ? 7.258 -22.922 -11.648 1 92.69 99 GLN A N 1
ATOM 799 C CA . GLN A 1 99 ? 7.566 -24.312 -11.367 1 92.69 99 GLN A CA 1
ATOM 800 C C . GLN A 1 99 ? 6.484 -25.25 -11.922 1 92.69 99 GLN A C 1
ATOM 802 O O . GLN A 1 99 ? 6.789 -26.297 -12.492 1 92.69 99 GLN A O 1
ATOM 807 N N . LEU A 1 100 ? 5.273 -24.859 -11.82 1 91.06 100 LEU A N 1
ATOM 808 C CA . LEU A 1 100 ? 4.16 -25.656 -12.312 1 91.06 100 LEU A CA 1
ATOM 809 C C . LEU A 1 100 ? 4.152 -25.703 -13.836 1 91.06 100 LEU A C 1
ATOM 811 O O . LEU A 1 100 ? 3.818 -26.734 -14.43 1 91.06 100 LEU A O 1
ATOM 815 N N . GLU A 1 101 ? 4.578 -24.625 -14.445 1 89.88 101 GLU A N 1
ATOM 816 C CA . GLU A 1 101 ? 4.602 -24.562 -15.898 1 89.88 101 GLU A CA 1
ATOM 817 C C . GLU A 1 101 ? 5.746 -25.391 -16.469 1 89.88 101 GLU A C 1
ATOM 819 O O . GLU A 1 101 ? 5.641 -25.938 -17.578 1 89.88 101 GLU A O 1
ATOM 824 N N . LYS A 1 102 ? 6.809 -25.5 -15.781 1 87 102 LYS A N 1
ATOM 825 C CA . LYS A 1 102 ? 7.938 -26.312 -16.219 1 87 102 LYS A CA 1
ATOM 826 C C . LYS A 1 102 ? 7.637 -27.812 -16.062 1 87 102 LYS A C 1
ATOM 828 O O . LYS A 1 102 ? 8.211 -28.641 -16.766 1 87 102 LYS A O 1
ATOM 833 N N . ARG A 1 103 ? 6.855 -28.219 -15.164 1 83.12 103 ARG A N 1
ATOM 834 C CA . ARG A 1 103 ? 6.484 -29.625 -14.953 1 83.12 103 ARG A CA 1
ATOM 835 C C . ARG A 1 103 ? 5.5 -30.094 -16.016 1 83.12 103 ARG A C 1
ATOM 837 O O . ARG A 1 103 ? 5.273 -31.297 -16.172 1 83.12 103 ARG A O 1
ATOM 844 N N . GLN A 1 104 ? 4.848 -29.203 -16.719 1 66.81 104 GLN A N 1
ATOM 845 C CA . GLN A 1 104 ? 3.961 -29.625 -17.797 1 66.81 104 GLN A CA 1
ATOM 846 C C . GLN A 1 104 ? 4.738 -29.859 -19.078 1 66.81 104 GLN A C 1
ATOM 848 O O . GLN A 1 104 ? 5.77 -29.234 -19.328 1 66.81 104 GLN A O 1
ATOM 853 N N . MET B 1 1 ? -20.672 19.984 4.699 1 73.75 1 MET B N 1
ATOM 854 C CA . MET B 1 1 ? -20.078 18.984 5.574 1 73.75 1 MET B CA 1
ATOM 855 C C . MET B 1 1 ? -18.844 19.531 6.277 1 73.75 1 MET B C 1
ATOM 857 O O . MET B 1 1 ? -18.078 20.297 5.684 1 73.75 1 MET B O 1
ATOM 861 N N . GLU B 1 2 ? -18.875 19.172 7.574 1 83.75 2 GLU B N 1
ATOM 862 C CA . GLU 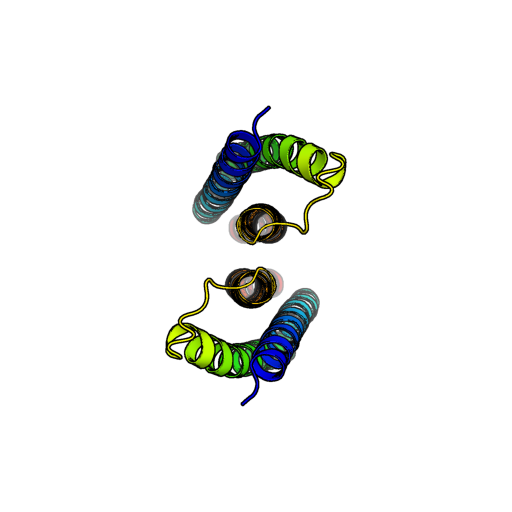B 1 2 ? -17.75 19.656 8.359 1 83.75 2 GLU B CA 1
ATOM 863 C C . GLU B 1 2 ? -16.469 18.906 8.023 1 83.75 2 GLU B C 1
ATOM 865 O O . GLU B 1 2 ? -16.516 17.734 7.656 1 83.75 2 GLU B O 1
ATOM 870 N N . LEU B 1 3 ? -15.414 19.641 8.07 1 83.81 3 LEU B N 1
ATOM 871 C CA . LEU B 1 3 ? -14.102 19.094 7.742 1 83.81 3 LEU B CA 1
ATOM 872 C C . LEU B 1 3 ? -13.844 17.812 8.523 1 83.81 3 LEU B C 1
ATOM 874 O O . LEU B 1 3 ? -13.344 16.828 7.969 1 83.81 3 LEU B O 1
ATOM 878 N N . GLU B 1 4 ? -14.188 17.828 9.758 1 84.88 4 GLU B N 1
ATOM 879 C CA . GLU B 1 4 ? -13.977 16.656 10.609 1 84.88 4 GLU B CA 1
ATOM 880 C C . GLU B 1 4 ? -14.75 15.453 10.094 1 84.88 4 GLU B C 1
ATOM 882 O O . GLU B 1 4 ? -14.25 14.32 10.133 1 84.88 4 GLU B O 1
ATOM 887 N N . GLN B 1 5 ? -15.883 15.703 9.633 1 89.38 5 GLN B N 1
ATOM 888 C CA . GLN B 1 5 ? -16.719 14.617 9.109 1 89.38 5 GLN B CA 1
ATOM 889 C C . GLN B 1 5 ? -16.141 14.055 7.816 1 89.38 5 GLN B C 1
ATOM 891 O O . GLN B 1 5 ? -16.188 12.844 7.586 1 89.38 5 GLN B O 1
ATOM 896 N N . ILE B 1 6 ? -15.648 14.883 7.008 1 88.56 6 ILE B N 1
ATOM 897 C CA . ILE B 1 6 ? -15.047 14.461 5.75 1 88.56 6 ILE B CA 1
ATOM 898 C C . ILE B 1 6 ? -13.836 13.57 6.031 1 88.56 6 ILE B C 1
ATOM 900 O O . ILE B 1 6 ? -13.695 12.5 5.434 1 88.56 6 ILE B O 1
ATOM 904 N N . ILE B 1 7 ? -13.047 13.992 7.023 1 88.44 7 ILE B N 1
ATOM 905 C CA . ILE B 1 7 ? -11.844 13.258 7.383 1 88.44 7 ILE B CA 1
ATOM 906 C C . ILE B 1 7 ? -12.219 11.891 7.957 1 88.44 7 ILE B C 1
ATOM 908 O O . ILE B 1 7 ? -11.609 10.875 7.609 1 88.44 7 ILE B O 1
ATOM 912 N N . TYR B 1 8 ? -13.195 11.906 8.812 1 91.44 8 TYR B N 1
ATOM 913 C CA . TYR B 1 8 ? -13.648 10.656 9.406 1 91.44 8 TYR B CA 1
ATOM 914 C C . TYR B 1 8 ? -14.094 9.664 8.344 1 91.44 8 TYR B C 1
ATOM 916 O O . TY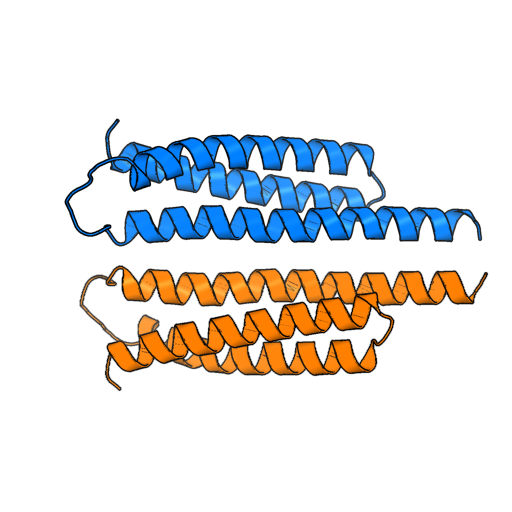R B 1 8 ? -13.711 8.492 8.367 1 91.44 8 TYR B O 1
ATOM 924 N N . ASN B 1 9 ? -14.844 10.141 7.418 1 93.75 9 ASN B N 1
ATOM 925 C CA . ASN B 1 9 ? -15.352 9.266 6.367 1 93.75 9 ASN B CA 1
ATOM 926 C C . ASN B 1 9 ? -14.234 8.773 5.457 1 93.75 9 ASN B C 1
ATOM 928 O O . ASN B 1 9 ? -14.25 7.629 5.004 1 93.75 9 ASN B O 1
ATOM 932 N N . LEU B 1 10 ? -13.25 9.594 5.188 1 93.56 10 LEU B N 1
ATOM 933 C CA . LEU B 1 10 ? -12.094 9.195 4.391 1 93.56 10 LEU B CA 1
ATOM 934 C C . LEU B 1 10 ? -11.352 8.039 5.047 1 93.56 10 LEU B C 1
ATOM 936 O O . LEU B 1 10 ? -11.039 7.043 4.391 1 93.56 10 LEU B O 1
ATOM 940 N N . VAL B 1 11 ? -11.086 8.188 6.305 1 93.38 11 VAL B N 1
ATOM 941 C CA . VAL B 1 11 ? -10.359 7.164 7.059 1 93.38 11 VAL B CA 1
ATOM 942 C C . VAL B 1 11 ? -11.188 5.887 7.129 1 93.38 11 VAL B C 1
ATOM 944 O O . VAL B 1 11 ? -10.672 4.789 6.895 1 93.38 11 VAL B O 1
ATOM 947 N N . LEU B 1 12 ? -12.445 6.059 7.438 1 95.81 12 LEU B N 1
ATOM 948 C CA . LEU B 1 12 ? -13.344 4.922 7.586 1 95.81 12 LEU B CA 1
ATOM 949 C C . LEU B 1 12 ? -13.414 4.105 6.297 1 95.81 12 LEU B C 1
ATOM 951 O O . LEU B 1 12 ? -13.211 2.891 6.312 1 95.81 12 LEU B O 1
ATOM 955 N N . HIS B 1 13 ? -13.656 4.785 5.172 1 97.12 13 HIS B N 1
ATOM 956 C CA . HIS B 1 13 ? -13.781 4.086 3.898 1 97.12 13 HIS B CA 1
ATOM 957 C C . HIS B 1 13 ? -12.438 3.537 3.436 1 97.12 13 HIS B C 1
ATOM 959 O O . HIS B 1 13 ? -12.375 2.479 2.807 1 97.12 13 HIS B O 1
ATOM 965 N N . GLY B 1 14 ? -11.398 4.25 3.707 1 96.38 14 GLY B N 1
ATOM 966 C CA . GLY B 1 14 ? -10.07 3.719 3.424 1 96.38 14 GLY B CA 1
ATOM 967 C C . GLY B 1 14 ? -9.773 2.43 4.164 1 96.38 14 GLY B C 1
ATOM 968 O O . GLY B 1 14 ? -9.32 1.452 3.562 1 96.38 14 GLY B O 1
ATOM 969 N N . GLY B 1 15 ? -10.039 2.432 5.449 1 96.38 15 GLY B N 1
ATOM 970 C CA . GLY B 1 15 ? -9.859 1.236 6.258 1 96.38 15 GLY B CA 1
ATOM 971 C C . GLY B 1 15 ? -10.719 0.073 5.801 1 96.38 15 GLY B C 1
ATOM 972 O O . GLY B 1 15 ? -10.258 -1.07 5.77 1 96.38 15 GLY B O 1
ATOM 973 N N . ASN B 1 16 ? -11.922 0.393 5.488 1 97.69 16 ASN B N 1
ATOM 974 C CA . ASN B 1 16 ? -12.828 -0.642 5.004 1 97.69 16 ASN B CA 1
ATOM 975 C C . ASN B 1 16 ? -12.352 -1.228 3.678 1 97.69 16 ASN B C 1
ATOM 977 O O . ASN B 1 16 ? -12.398 -2.443 3.477 1 97.69 16 ASN B O 1
ATOM 981 N N . ALA B 1 17 ? -11.945 -0.316 2.773 1 98.19 17 ALA B N 1
ATOM 982 C CA . ALA B 1 17 ? -11.43 -0.771 1.486 1 98.19 17 ALA B CA 1
ATOM 983 C C . ALA B 1 17 ? -10.25 -1.716 1.673 1 98.19 17 ALA B C 1
ATOM 985 O O . ALA B 1 17 ? -10.195 -2.783 1.056 1 98.19 17 ALA B O 1
ATOM 986 N N . ARG B 1 18 ? -9.445 -1.351 2.533 1 97.38 18 ARG B N 1
ATOM 987 C CA . ARG B 1 18 ? -8.266 -2.15 2.83 1 97.38 18 ARG B CA 1
ATOM 988 C C . ARG B 1 18 ? -8.648 -3.502 3.422 1 97.38 18 ARG B C 1
ATOM 990 O O . ARG B 1 18 ? -8.164 -4.543 2.979 1 97.38 18 ARG B O 1
ATOM 997 N N . ALA B 1 19 ? -9.445 -3.471 4.383 1 97.88 19 ALA B N 1
ATOM 998 C CA . ALA B 1 19 ? -9.883 -4.699 5.035 1 97.88 19 ALA B CA 1
ATOM 999 C C . ALA B 1 19 ? -10.508 -5.66 4.027 1 97.88 19 ALA B C 1
ATOM 1001 O O . ALA B 1 19 ? -10.195 -6.852 4.016 1 97.88 19 ALA B O 1
ATOM 1002 N N . GLU B 1 20 ? -11.344 -5.121 3.209 1 98.69 20 GLU B N 1
ATOM 1003 C CA . GLU B 1 20 ? -12 -5.945 2.195 1 98.69 20 GLU B CA 1
ATOM 1004 C C . GLU B 1 20 ? -10.984 -6.508 1.204 1 98.69 20 GLU B C 1
ATOM 1006 O O . GLU B 1 20 ? -11.117 -7.652 0.757 1 98.69 20 GLU B O 1
ATOM 1011 N N . ALA B 1 21 ? -10.031 -5.719 0.815 1 98.56 21 ALA B N 1
ATOM 1012 C CA . ALA B 1 21 ? -8.992 -6.191 -0.092 1 98.56 21 ALA B CA 1
ATOM 1013 C C . ALA B 1 21 ? -8.242 -7.383 0.503 1 98.56 21 ALA B C 1
ATOM 1015 O O . ALA B 1 21 ? -8.008 -8.383 -0.183 1 98.56 21 ALA B O 1
ATOM 1016 N N . TYR B 1 22 ? -7.957 -7.352 1.741 1 98.25 22 TYR B N 1
ATOM 1017 C CA . TYR B 1 22 ? -7.215 -8.438 2.375 1 98.25 22 TYR B CA 1
ATOM 1018 C C . TYR B 1 22 ? -8.102 -9.656 2.572 1 98.25 22 TYR B C 1
ATOM 1020 O O . TYR B 1 22 ? -7.629 -10.797 2.5 1 98.25 22 TYR B O 1
ATOM 1028 N N . GLU B 1 23 ? -9.312 -9.398 2.805 1 98.56 23 GLU B N 1
ATOM 1029 C CA . GLU B 1 23 ? -10.242 -10.523 2.828 1 98.56 23 GLU B CA 1
ATOM 1030 C C . GLU B 1 23 ? -10.305 -11.219 1.472 1 98.56 23 GLU B C 1
ATOM 1032 O O . GLU B 1 23 ? -10.414 -12.445 1.401 1 98.56 23 GLU B O 1
ATOM 1037 N N . ALA B 1 24 ? -10.266 -10.398 0.434 1 98.62 24 ALA B N 1
ATOM 1038 C CA . ALA B 1 24 ? -10.219 -10.961 -0.916 1 98.62 24 ALA B CA 1
ATOM 1039 C C . ALA B 1 24 ? -8.984 -11.836 -1.103 1 98.62 24 ALA B C 1
ATOM 1041 O O . ALA B 1 24 ? -9.078 -12.938 -1.655 1 98.62 24 ALA B O 1
ATOM 1042 N N . LEU B 1 25 ? -7.906 -11.406 -0.636 1 97.75 25 LEU B N 1
ATOM 1043 C CA . LEU B 1 25 ? -6.656 -12.148 -0.731 1 97.75 25 LEU B CA 1
ATOM 1044 C C . LEU B 1 25 ? -6.75 -13.469 0.032 1 97.75 25 LEU B C 1
ATOM 1046 O O . LEU B 1 25 ? -6.355 -14.516 -0.482 1 97.75 25 LEU B O 1
ATOM 1050 N N . ASP B 1 26 ? -7.277 -13.352 1.247 1 97.81 26 ASP B N 1
ATOM 1051 C CA . ASP B 1 26 ? -7.453 -14.555 2.061 1 97.81 26 ASP B CA 1
ATOM 1052 C C . ASP B 1 26 ? -8.32 -15.586 1.341 1 97.81 26 ASP B C 1
ATOM 1054 O O . ASP B 1 26 ? -8.008 -16.781 1.35 1 97.81 26 ASP B O 1
ATOM 1058 N N . ALA B 1 27 ? -9.352 -15.133 0.747 1 98.31 27 ALA B N 1
ATOM 1059 C CA . ALA B 1 27 ? -10.242 -16.016 0.001 1 98.31 27 ALA B CA 1
ATOM 1060 C C . ALA B 1 27 ? -9.516 -16.656 -1.178 1 98.31 27 ALA B C 1
ATOM 1062 O O . ALA B 1 27 ? -9.672 -17.859 -1.435 1 98.31 27 ALA B O 1
ATOM 1063 N N . ALA B 1 28 ? -8.766 -15.891 -1.9 1 97.31 28 ALA B N 1
ATOM 1064 C CA . ALA B 1 28 ? -8 -16.406 -3.037 1 97.31 28 ALA B CA 1
ATOM 1065 C C . ALA B 1 28 ? -7.004 -17.469 -2.594 1 97.31 28 ALA B C 1
ATOM 1067 O O . ALA B 1 28 ? -6.816 -18.469 -3.283 1 97.31 28 ALA B O 1
ATOM 1068 N N . GLU B 1 29 ? -6.391 -17.219 -1.447 1 95 29 GLU B N 1
ATOM 1069 C CA . GLU B 1 29 ? -5.43 -18.172 -0.904 1 95 29 GLU B CA 1
ATOM 1070 C C . GLU B 1 29 ? -6.094 -19.516 -0.603 1 95 29 GLU B C 1
ATOM 1072 O O . GLU B 1 29 ? -5.453 -20.562 -0.683 1 95 29 GLU B O 1
ATOM 1077 N N . ARG B 1 30 ? -7.344 -19.422 -0.279 1 95.69 30 ARG B N 1
ATOM 1078 C CA . ARG B 1 30 ? -8.102 -20.625 0.009 1 95.69 30 ARG B CA 1
ATOM 1079 C C . ARG B 1 30 ? -8.695 -21.219 -1.266 1 95.69 30 ARG B C 1
ATOM 1081 O O . ARG B 1 30 ? -9.43 -22.203 -1.214 1 95.69 30 ARG B O 1
ATOM 1088 N N . GLY B 1 31 ? -8.508 -20.609 -2.367 1 95.88 31 GLY B N 1
ATOM 1089 C CA . GLY B 1 31 ? -9.016 -21.109 -3.641 1 95.88 31 GLY B CA 1
ATOM 1090 C C . GLY B 1 31 ? -10.453 -20.703 -3.904 1 95.88 31 GLY B C 1
ATOM 1091 O O . GLY B 1 31 ? -11.078 -21.203 -4.844 1 95.88 31 GLY B O 1
ATOM 1092 N N . ASP B 1 32 ? -10.984 -19.922 -3.053 1 97.62 32 ASP B N 1
ATOM 1093 C CA . ASP B 1 32 ? -12.344 -19.438 -3.24 1 97.62 32 ASP B CA 1
ATOM 1094 C C . ASP B 1 32 ? -12.352 -18.125 -4.031 1 97.62 32 ASP B C 1
ATOM 1096 O O . ASP B 1 32 ? -12.539 -17.047 -3.463 1 97.62 32 ASP B O 1
ATOM 1100 N N . PHE B 1 33 ? -12.297 -18.219 -5.32 1 98.06 33 PHE B N 1
ATOM 1101 C CA . PHE B 1 33 ? -12.109 -17.062 -6.191 1 98.06 33 PHE B CA 1
ATOM 1102 C C . PHE B 1 33 ? -13.398 -16.266 -6.324 1 98.06 33 PHE B C 1
ATOM 1104 O O . PHE B 1 33 ? -13.367 -15.047 -6.543 1 98.06 33 PHE B O 1
ATOM 1111 N N . GLU B 1 34 ? -14.516 -16.953 -6.23 1 98.25 34 GLU B N 1
ATOM 1112 C CA . GLU B 1 34 ? -15.781 -16.219 -6.234 1 98.25 34 GLU B CA 1
ATOM 1113 C C . GLU B 1 34 ? -15.883 -15.273 -5.043 1 98.25 34 GLU B C 1
ATOM 1115 O O . GLU B 1 34 ? -16.219 -14.094 -5.203 1 98.25 34 GLU B O 1
ATOM 1120 N N . GLU B 1 35 ? -15.586 -15.828 -3.881 1 98.5 35 GLU B N 1
ATOM 1121 C CA . GLU B 1 35 ? -15.562 -14.992 -2.684 1 98.5 35 GLU B CA 1
ATOM 1122 C C . GLU B 1 35 ? -14.516 -13.883 -2.801 1 98.5 35 GLU B C 1
ATOM 1124 O O . GLU B 1 35 ? -14.758 -12.75 -2.391 1 98.5 35 GLU B O 1
ATOM 1129 N N . ALA B 1 36 ? -13.352 -14.219 -3.312 1 98.62 36 ALA B N 1
ATOM 1130 C CA . ALA B 1 36 ? -12.297 -13.227 -3.514 1 98.62 36 ALA B CA 1
ATOM 1131 C C . ALA B 1 36 ? -12.789 -12.07 -4.371 1 98.62 36 ALA B C 1
ATOM 1133 O O . ALA B 1 36 ? -12.57 -10.898 -4.035 1 98.62 36 ALA B O 1
ATOM 1134 N N . GLU B 1 37 ? -13.469 -12.359 -5.434 1 98.25 37 GLU B N 1
ATOM 1135 C CA . GLU B 1 37 ? -13.984 -11.336 -6.34 1 98.25 37 GLU B CA 1
ATOM 1136 C C . GLU B 1 37 ? -15.039 -10.477 -5.652 1 98.25 37 GLU B C 1
ATOM 1138 O O . GLU B 1 37 ? -15.086 -9.258 -5.859 1 98.25 37 GLU B O 1
ATOM 1143 N N . ARG B 1 38 ? -15.859 -11.133 -4.891 1 98.56 38 ARG B N 1
ATOM 1144 C CA . ARG B 1 38 ? -16.875 -10.391 -4.152 1 98.56 38 ARG B CA 1
ATOM 1145 C C . ARG B 1 38 ? -16.234 -9.398 -3.186 1 98.56 38 ARG B C 1
ATOM 1147 O O . ARG B 1 38 ? -16.672 -8.25 -3.092 1 98.56 38 ARG B O 1
ATOM 1154 N N . HIS B 1 39 ? -15.266 -9.875 -2.457 1 98.75 39 HIS B N 1
ATOM 1155 C CA . HIS B 1 39 ? -14.562 -9 -1.533 1 98.75 39 HIS B CA 1
ATOM 1156 C C . HIS B 1 39 ? -13.844 -7.879 -2.2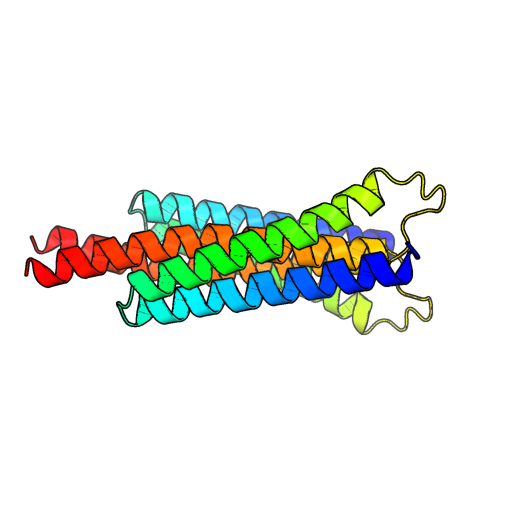77 1 98.75 39 HIS B C 1
ATOM 1158 O O . HIS B 1 39 ? -13.781 -6.746 -1.797 1 98.75 39 HIS B O 1
ATOM 1164 N N . LEU B 1 40 ? -13.258 -8.141 -3.424 1 98.5 40 LEU B N 1
ATOM 1165 C CA . LEU B 1 40 ? -12.586 -7.117 -4.219 1 98.5 40 LEU B CA 1
ATOM 1166 C C . LEU B 1 40 ? -13.578 -6.055 -4.684 1 98.5 40 LEU B C 1
ATOM 1168 O O . LEU B 1 40 ? -13.258 -4.867 -4.703 1 98.5 40 LEU B O 1
ATOM 1172 N N . GLU B 1 41 ? -14.719 -6.484 -5.078 1 98.5 41 GLU B N 1
ATOM 1173 C CA . GLU B 1 41 ? -15.766 -5.555 -5.484 1 98.5 41 GLU B CA 1
ATOM 1174 C C . GLU B 1 41 ? -16.172 -4.648 -4.328 1 98.5 41 GLU B C 1
ATOM 1176 O O . GLU B 1 41 ? -16.359 -3.441 -4.512 1 98.5 41 GLU B O 1
ATOM 1181 N N . LYS B 1 42 ? -16.328 -5.246 -3.193 1 98.56 42 LYS B N 1
ATOM 1182 C CA . LYS B 1 42 ? -16.641 -4.465 -2 1 98.56 42 LYS B CA 1
ATOM 1183 C C . LYS B 1 42 ? -15.531 -3.465 -1.692 1 98.56 42 LYS B C 1
ATOM 1185 O O . LYS B 1 42 ? -15.797 -2.33 -1.297 1 98.56 42 LYS B O 1
ATOM 1190 N N . ALA B 1 43 ? -14.305 -3.92 -1.828 1 98.56 43 ALA B N 1
ATOM 1191 C CA . ALA B 1 43 ? -13.164 -3.029 -1.633 1 98.56 43 ALA B CA 1
ATOM 11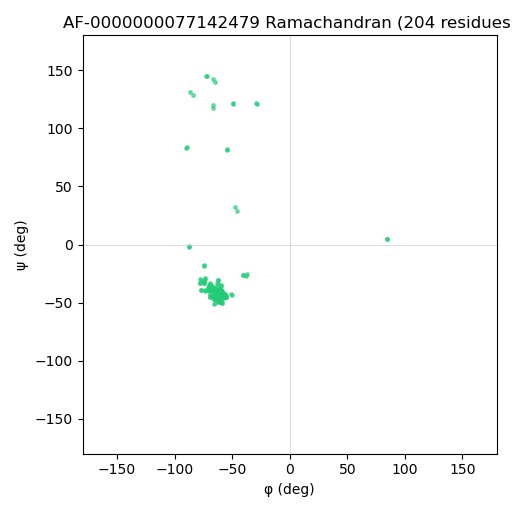92 C C . ALA B 1 43 ? -13.227 -1.843 -2.592 1 98.56 43 ALA B C 1
ATOM 1194 O O . ALA B 1 43 ? -12.977 -0.702 -2.195 1 98.56 43 ALA B O 1
ATOM 1195 N N . ASP B 1 44 ? -13.578 -2.074 -3.83 1 98.19 44 ASP B N 1
ATOM 1196 C CA . ASP B 1 44 ? -13.719 -1.029 -4.84 1 98.19 44 ASP B CA 1
ATOM 1197 C C . ASP B 1 44 ? -14.812 -0.039 -4.461 1 98.19 44 ASP B C 1
ATOM 1199 O O . ASP B 1 44 ? -14.641 1.174 -4.602 1 98.19 44 ASP B O 1
ATOM 1203 N N . GLU B 1 45 ? -15.875 -0.578 -4.016 1 98.31 45 GLU B N 1
ATOM 1204 C CA . GLU B 1 45 ? -17 0.265 -3.607 1 98.31 45 GLU B CA 1
ATOM 1205 C C . GLU B 1 45 ? -16.609 1.171 -2.443 1 98.31 45 GLU B C 1
ATOM 1207 O O . GLU B 1 45 ? -16.922 2.363 -2.445 1 98.31 45 GLU B O 1
ATOM 1212 N N . GLU B 1 46 ? -15.961 0.542 -1.493 1 98.12 46 GLU B N 1
ATOM 1213 C CA . GLU B 1 46 ? -15.5 1.318 -0.347 1 98.12 46 GLU B CA 1
ATOM 1214 C C . GLU B 1 46 ? -14.5 2.389 -0.774 1 98.12 46 GLU B C 1
ATOM 1216 O O . GLU B 1 46 ? -14.547 3.52 -0.283 1 98.12 46 GLU B O 1
ATOM 1221 N N . PHE B 1 47 ? -13.625 2.027 -1.641 1 98.31 47 PHE B N 1
ATOM 1222 C CA . PHE B 1 47 ? -12.672 3.014 -2.133 1 98.31 47 PHE B CA 1
ATOM 1223 C C . PHE B 1 47 ? -13.391 4.156 -2.844 1 98.31 47 PHE B C 1
ATOM 1225 O O . PHE B 1 47 ? -13.055 5.324 -2.643 1 98.31 47 PHE B O 1
ATOM 1232 N N . TYR B 1 48 ? -14.242 3.799 -3.691 1 97.44 48 TYR B N 1
ATOM 1233 C CA . TYR B 1 48 ? -14.984 4.805 -4.445 1 97.44 48 TYR B CA 1
ATOM 1234 C C . TYR B 1 48 ? -15.703 5.766 -3.508 1 97.44 48 TYR B C 1
ATOM 1236 O O . TYR B 1 48 ? -15.688 6.98 -3.723 1 97.44 48 TYR B O 1
ATOM 1244 N N . GLU B 1 49 ? -16.328 5.246 -2.463 1 96.94 49 GLU B N 1
ATOM 1245 C CA . GLU B 1 49 ? -16.969 6.098 -1.471 1 96.94 49 GLU B CA 1
ATOM 1246 C C . GLU B 1 49 ? -15.969 7.016 -0.787 1 96.94 49 GLU B C 1
ATOM 1248 O O . GLU B 1 49 ? -16.219 8.211 -0.612 1 96.94 49 GLU B O 1
ATOM 1253 N N . GLY B 1 50 ? -14.898 6.438 -0.394 1 95.94 50 GLY B N 1
ATOM 1254 C CA . GLY B 1 50 ? -13.844 7.246 0.194 1 95.94 50 GLY B CA 1
ATOM 1255 C C . GLY B 1 50 ? -13.32 8.32 -0.742 1 95.94 50 GLY B C 1
ATOM 1256 O O . GLY B 1 50 ? -13.031 9.438 -0.311 1 95.94 50 GLY B O 1
ATOM 1257 N N . HIS B 1 51 ? -13.188 7.988 -2.033 1 95.06 51 HIS B N 1
ATOM 1258 C CA . HIS B 1 51 ? -12.672 8.898 -3.051 1 95.06 51 HIS B CA 1
ATOM 1259 C C . HIS B 1 51 ? -13.578 10.117 -3.209 1 95.06 51 HIS B C 1
ATOM 1261 O O . HIS B 1 51 ? -13.094 11.219 -3.465 1 95.06 51 HIS B O 1
ATOM 1267 N N . LYS B 1 52 ? -14.852 9.953 -3.035 1 94.19 52 LYS B N 1
ATOM 1268 C CA . LYS B 1 52 ? -15.781 11.078 -3.059 1 94.19 52 LYS B CA 1
ATOM 1269 C C . LYS B 1 52 ? -15.414 12.117 -2.008 1 94.19 52 LYS B C 1
ATOM 1271 O O . LYS B 1 52 ? -15.414 13.32 -2.287 1 94.19 52 LYS B O 1
ATOM 1276 N N . TYR B 1 53 ? -15.102 11.594 -0.847 1 91.94 53 TYR B N 1
ATOM 1277 C CA . TYR B 1 53 ? -14.727 12.492 0.235 1 91.94 53 TYR B CA 1
ATOM 1278 C C . TYR B 1 53 ? -13.367 13.133 -0.033 1 91.94 53 TYR B C 1
ATOM 1280 O O . TYR B 1 53 ? -13.125 14.281 0.345 1 91.94 53 TYR B O 1
ATOM 1288 N N . GLN B 1 54 ? -12.492 12.367 -0.619 1 90.88 54 GLN B N 1
ATOM 1289 C CA . GLN B 1 54 ? -11.203 12.922 -1.012 1 90.88 54 GLN B CA 1
ATOM 1290 C C . GLN B 1 54 ? -11.375 14.07 -2 1 90.88 54 GLN B C 1
ATOM 1292 O O . GLN B 1 54 ? -10.711 15.102 -1.887 1 90.88 54 GLN B O 1
ATOM 1297 N N . ASN B 1 55 ? -12.258 13.93 -2.93 1 89.75 55 ASN B N 1
ATOM 1298 C CA . ASN B 1 55 ? -12.531 14.969 -3.916 1 89.75 55 ASN B CA 1
ATOM 1299 C C . ASN B 1 55 ? -13.102 16.219 -3.264 1 89.75 55 ASN B C 1
ATOM 1301 O O . ASN B 1 55 ? -12.789 17.344 -3.676 1 89.75 55 ASN B O 1
ATOM 1305 N N . MET B 1 56 ? -13.898 16.031 -2.273 1 86.25 56 MET B N 1
ATOM 1306 C CA . MET B 1 56 ? -14.461 17.172 -1.553 1 86.25 56 MET B CA 1
ATOM 1307 C C . MET B 1 56 ? -13.352 18 -0.898 1 86.25 56 MET B C 1
ATOM 1309 O O . MET B 1 56 ? -13.43 19.234 -0.858 1 86.25 56 MET B O 1
ATOM 1313 N N . LEU B 1 57 ? -12.414 17.328 -0.339 1 82.44 57 LEU B N 1
ATOM 1314 C CA . LEU B 1 57 ? -11.297 18 0.308 1 82.44 57 LEU B CA 1
ATOM 1315 C C . LEU B 1 57 ? -10.453 18.766 -0.714 1 82.44 57 LEU B C 1
ATOM 1317 O O . LEU B 1 57 ? -10.023 19.891 -0.458 1 82.44 57 LEU B O 1
ATOM 1321 N N . THR B 1 58 ? -10.148 18.172 -1.778 1 80 58 THR B N 1
ATOM 1322 C CA . THR B 1 58 ? -9.242 18.734 -2.781 1 80 58 THR B CA 1
ATOM 1323 C C . THR B 1 58 ? -9.922 19.859 -3.557 1 80 58 THR B C 1
ATOM 1325 O O . THR B 1 58 ? -9.273 20.828 -3.955 1 80 58 THR B O 1
ATOM 1328 N N . GLN B 1 59 ? -11.211 19.594 -3.824 1 75.62 59 GLN B N 1
ATOM 1329 C CA . GLN B 1 59 ? -11.953 20.609 -4.551 1 75.62 59 GLN B CA 1
ATOM 1330 C C . GLN B 1 59 ? -12.336 21.766 -3.629 1 75.62 59 GLN B C 1
ATOM 1332 O O . GLN B 1 59 ? -12.547 22.891 -4.086 1 75.62 59 GLN B O 1
ATOM 1337 N N . GLY B 1 60 ? -12.703 21.391 -2.43 1 65.12 60 GLY B N 1
ATOM 1338 C CA . GLY B 1 60 ? -13.117 22.438 -1.519 1 65.12 60 GLY B CA 1
ATOM 1339 C C . GLY B 1 60 ? -11.992 23.375 -1.133 1 65.12 60 GLY B C 1
ATOM 1340 O O . GLY B 1 60 ? -10.812 23 -1.204 1 65.12 60 GLY B O 1
ATOM 1341 N N . GLU B 1 61 ? -12.117 24.688 -1.477 1 53.5 61 GLU B N 1
ATOM 1342 C CA . GLU B 1 61 ? -11.234 25.812 -1.199 1 53.5 61 GLU B CA 1
ATOM 1343 C C . GLU B 1 61 ? -10.789 25.812 0.261 1 53.5 61 GLU B C 1
ATOM 1345 O O . GLU B 1 61 ? -11.398 26.484 1.097 1 53.5 61 GLU B O 1
ATOM 1350 N N . GLN B 1 62 ? -10.75 24.578 0.784 1 53.12 62 GLN B N 1
ATOM 1351 C CA . GLN B 1 62 ? -10.227 24.844 2.121 1 53.12 62 GLN B CA 1
ATOM 1352 C C . GLN B 1 62 ? -8.914 25.625 2.057 1 53.12 62 GLN B C 1
ATOM 1354 O O . GLN B 1 62 ? -7.965 25.188 1.399 1 53.12 62 GLN B O 1
ATOM 1359 N N . ASN B 1 63 ? -9.125 26.875 1.888 1 50.31 63 ASN B N 1
ATOM 1360 C CA . ASN B 1 63 ? -8.062 27.875 1.905 1 50.31 63 ASN B CA 1
ATOM 1361 C C . ASN B 1 63 ? -7 27.547 2.949 1 50.31 63 ASN B C 1
ATOM 1363 O O . ASN B 1 63 ? -5.984 28.234 3.041 1 50.31 63 ASN B O 1
ATOM 1367 N N . ALA B 1 64 ? -7.391 26.828 3.949 1 53.91 64 ALA B N 1
ATOM 1368 C CA . ALA B 1 64 ? -6.398 26.672 5.012 1 53.91 64 ALA B CA 1
ATOM 1369 C C . ALA B 1 64 ? -5.434 25.547 4.703 1 53.91 64 ALA B C 1
ATOM 1371 O O . ALA B 1 64 ? -5.777 24.609 3.979 1 53.91 64 ALA B O 1
ATOM 1372 N N . ALA B 1 65 ? -4.195 25.812 4.785 1 56.19 65 ALA B N 1
ATOM 1373 C CA . ALA B 1 65 ? -3.125 24.812 4.711 1 56.19 65 ALA B CA 1
ATOM 1374 C C . ALA B 1 65 ? -3.6 23.453 5.219 1 56.19 65 ALA B C 1
ATOM 1376 O O . ALA B 1 65 ? -4.266 23.375 6.254 1 56.19 65 ALA B O 1
ATOM 1377 N N . PRO B 1 66 ? -3.484 22.453 4.207 1 61.31 66 PRO B N 1
ATOM 1378 C CA . PRO B 1 66 ? -3.998 21.172 4.695 1 61.31 66 PRO B CA 1
ATOM 1379 C C . PRO B 1 66 ? -3.438 20.797 6.062 1 61.31 66 PRO B C 1
ATOM 1381 O O . PRO B 1 66 ? -2.275 21.078 6.359 1 61.31 66 PRO B O 1
ATOM 1384 N N . ASN B 1 67 ? -4.359 20.641 6.988 1 71.06 67 ASN B N 1
ATOM 1385 C CA . ASN B 1 67 ? -4.012 20.156 8.32 1 71.06 67 ASN B CA 1
ATOM 1386 C C . ASN B 1 67 ? -3.539 18.719 8.297 1 71.06 67 ASN B C 1
ATOM 1388 O O . ASN B 1 67 ? -3.82 17.984 7.344 1 71.06 67 ASN B O 1
ATOM 1392 N N . PHE B 1 68 ? -2.609 18.359 9.047 1 75.5 68 PHE B N 1
ATOM 1393 C CA . PHE B 1 68 ? -1.977 17.047 9.148 1 75.5 68 PHE B CA 1
ATOM 1394 C C . PHE B 1 68 ? -3.018 15.938 9.062 1 75.5 68 PHE B C 1
ATOM 1396 O O . PHE B 1 68 ? -2.771 14.891 8.445 1 75.5 68 PHE B O 1
ATOM 1403 N N . LEU B 1 69 ? -4.211 16.219 9.43 1 79.12 69 LEU B N 1
ATOM 1404 C CA . LEU B 1 69 ? -5.246 15.188 9.461 1 79.12 69 LEU B CA 1
ATOM 1405 C C . LEU B 1 69 ? -5.773 14.914 8.055 1 79.12 69 LEU B C 1
ATOM 1407 O O . LEU B 1 69 ? -6.059 13.766 7.707 1 79.12 69 LEU B O 1
ATOM 1411 N N . VAL B 1 70 ? -5.793 15.938 7.289 1 82.19 70 VAL B N 1
ATOM 1412 C CA . VAL B 1 70 ? -6.285 15.812 5.922 1 82.19 70 VAL B CA 1
ATOM 1413 C C . VAL B 1 70 ? -5.305 14.977 5.098 1 82.19 70 VAL B C 1
ATOM 1415 O O . VAL B 1 70 ? -5.711 14.031 4.41 1 82.19 70 VAL B O 1
ATOM 1418 N N . ILE B 1 71 ? -4.117 15.266 5.25 1 84.38 71 ILE B N 1
ATOM 1419 C CA . ILE B 1 71 ? -3.07 14.586 4.496 1 84.38 71 ILE B CA 1
ATOM 1420 C C . ILE B 1 71 ? -3.006 13.117 4.914 1 84.38 71 ILE B C 1
ATOM 1422 O O . ILE B 1 71 ? -2.945 12.227 4.066 1 84.38 71 ILE B O 1
ATOM 1426 N N . HIS B 1 72 ? -3.018 12.93 6.195 1 88 72 HIS B N 1
ATOM 1427 C CA . HIS B 1 72 ? -2.98 11.57 6.73 1 88 72 HIS B CA 1
ATOM 1428 C C . HIS B 1 72 ? -4.152 10.75 6.219 1 88 72 HIS B C 1
ATOM 1430 O O . HIS B 1 72 ? -3.967 9.617 5.754 1 88 72 HIS B O 1
ATOM 1436 N N . ALA B 1 73 ? -5.277 11.305 6.238 1 88 73 ALA B N 1
ATOM 1437 C CA . ALA B 1 73 ? -6.484 10.609 5.789 1 88 73 ALA B CA 1
ATOM 1438 C C . ALA B 1 73 ? -6.402 10.273 4.301 1 88 73 ALA B C 1
ATOM 1440 O O . ALA B 1 73 ? -6.77 9.172 3.889 1 88 73 ALA B O 1
ATOM 1441 N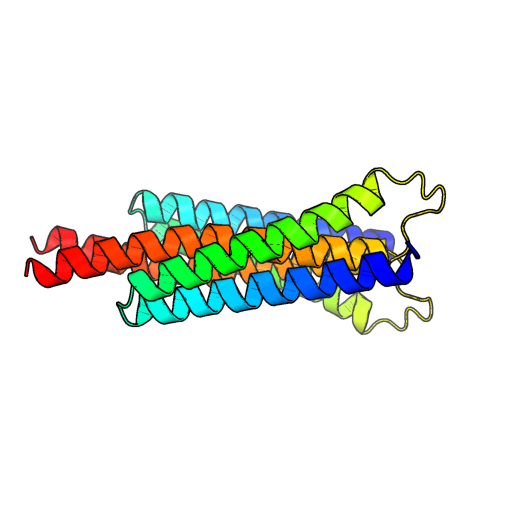 N . GLN B 1 74 ? -5.953 11.156 3.523 1 88.62 74 GLN B N 1
ATOM 1442 C CA . GLN B 1 74 ? -5.785 10.93 2.092 1 88.62 74 GLN B CA 1
ATOM 1443 C C . GLN B 1 74 ? -4.762 9.836 1.823 1 88.62 74 GLN B C 1
ATOM 1445 O O . GLN B 1 74 ? -4.984 8.961 0.979 1 88.62 74 GLN B O 1
ATOM 1450 N N . ASP B 1 75 ? -3.711 9.914 2.582 1 91.56 75 ASP B N 1
ATOM 1451 C CA . ASP B 1 75 ? -2.664 8.914 2.406 1 91.56 75 ASP B CA 1
ATOM 1452 C C . ASP B 1 75 ? -3.186 7.516 2.727 1 91.56 75 ASP B C 1
ATOM 1454 O O . ASP B 1 75 ? -2.854 6.551 2.035 1 91.56 75 ASP B O 1
ATOM 1458 N N . GLN B 1 76 ? -3.973 7.434 3.727 1 92.94 76 GLN B N 1
ATOM 1459 C CA . GLN B 1 76 ? -4.547 6.145 4.098 1 92.94 76 GLN B CA 1
ATOM 1460 C C . GLN B 1 76 ? -5.406 5.578 2.971 1 92.94 76 GLN B C 1
ATOM 1462 O O . GLN B 1 76 ? -5.324 4.391 2.654 1 92.94 76 GLN B O 1
ATOM 1467 N N . LEU B 1 77 ? -6.164 6.457 2.387 1 93.56 77 LEU B N 1
ATOM 1468 C CA . LEU B 1 77 ? -6.992 6.027 1.266 1 93.56 77 LEU B CA 1
ATOM 1469 C C . LEU B 1 77 ? -6.129 5.562 0.098 1 93.56 77 LEU B C 1
ATOM 1471 O O . LEU B 1 77 ? -6.402 4.527 -0.513 1 93.56 77 LEU B O 1
ATOM 1475 N N . MET B 1 78 ? -5.129 6.246 -0.172 1 93.62 78 MET B N 1
ATOM 1476 C CA . MET B 1 78 ? -4.25 5.898 -1.283 1 93.62 78 MET B CA 1
ATOM 1477 C C . MET B 1 78 ? -3.494 4.605 -0.995 1 93.62 78 MET B C 1
ATOM 1479 O O . MET B 1 78 ? -3.258 3.805 -1.901 1 93.62 78 MET B O 1
ATOM 1483 N N . THR B 1 79 ? -3.096 4.438 0.212 1 94.81 79 THR B N 1
ATOM 1484 C CA . THR B 1 79 ? -2.473 3.18 0.605 1 94.81 79 THR B CA 1
ATOM 1485 C C . THR B 1 79 ? -3.418 2.008 0.359 1 94.81 79 THR B C 1
ATOM 1487 O O . THR B 1 79 ? -3.006 0.971 -0.167 1 94.81 79 THR B O 1
ATOM 1490 N N . ALA B 1 80 ? -4.617 2.18 0.709 1 96.19 80 ALA B N 1
ATOM 1491 C CA . ALA B 1 80 ? -5.617 1.147 0.459 1 96.19 80 ALA B CA 1
ATOM 1492 C C . ALA B 1 80 ? -5.73 0.843 -1.032 1 96.19 80 ALA B C 1
ATOM 1494 O O . ALA B 1 80 ? -5.863 -0.319 -1.426 1 96.19 80 ALA B O 1
ATOM 1495 N N . LEU B 1 81 ? -5.676 1.872 -1.874 1 95.88 81 LEU B N 1
ATOM 1496 C CA . LEU B 1 81 ? -5.75 1.689 -3.318 1 95.88 81 LEU B CA 1
ATOM 1497 C C . LEU B 1 81 ? -4.566 0.873 -3.824 1 95.88 81 LEU B C 1
ATOM 1499 O O . LEU B 1 81 ? -4.742 -0.061 -4.613 1 95.88 81 LEU B O 1
ATOM 1503 N N . ALA B 1 82 ? -3.42 1.231 -3.369 1 95 82 ALA B N 1
ATOM 1504 C CA . ALA B 1 82 ? -2.211 0.53 -3.793 1 95 82 ALA B CA 1
ATOM 1505 C C . ALA B 1 82 ? -2.27 -0.946 -3.41 1 95 82 ALA B C 1
ATOM 1507 O O . ALA B 1 82 ? -1.986 -1.818 -4.234 1 95 82 ALA B O 1
ATOM 1508 N N . GLU B 1 83 ? -2.611 -1.194 -2.191 1 96.69 83 GLU B N 1
ATOM 1509 C CA . GLU B 1 83 ? -2.719 -2.572 -1.722 1 96.69 83 GLU B CA 1
ATOM 1510 C C . GLU B 1 83 ? -3.785 -3.338 -2.498 1 96.69 83 GLU B C 1
ATOM 1512 O O . GLU B 1 83 ? -3.57 -4.488 -2.891 1 96.69 83 GLU B O 1
ATOM 1517 N N . LYS B 1 84 ? -4.867 -2.67 -2.705 1 97.56 84 LYS B N 1
ATOM 1518 C CA . LYS B 1 84 ? -5.945 -3.301 -3.461 1 97.56 84 LYS B CA 1
ATOM 1519 C C . LYS B 1 84 ? -5.48 -3.689 -4.863 1 97.56 84 LYS B C 1
ATOM 1521 O O . LYS B 1 84 ? -5.758 -4.793 -5.332 1 97.56 84 LYS B O 1
ATOM 1526 N N . ASN B 1 85 ? -4.805 -2.865 -5.555 1 96.44 85 ASN B N 1
ATOM 1527 C CA . ASN B 1 85 ? -4.332 -3.129 -6.91 1 96.44 85 ASN B CA 1
ATOM 1528 C C . ASN B 1 85 ? -3.363 -4.309 -6.949 1 96.44 85 ASN B C 1
ATOM 1530 O O . ASN B 1 85 ? -3.441 -5.152 -7.844 1 96.44 85 ASN B O 1
ATOM 1534 N N . LEU B 1 86 ? -2.527 -4.391 -5.992 1 97 86 LEU B N 1
ATOM 1535 C CA . LEU B 1 86 ? -1.594 -5.508 -5.918 1 97 86 LEU B CA 1
ATOM 1536 C C . LEU B 1 86 ? -2.326 -6.809 -5.602 1 97 86 LEU B C 1
ATOM 1538 O O . LEU B 1 86 ? -2.035 -7.852 -6.199 1 97 86 LEU B O 1
ATOM 1542 N N . ILE B 1 87 ? -3.215 -6.691 -4.707 1 97.75 87 ILE B N 1
ATOM 1543 C CA . ILE B 1 87 ? -3.969 -7.871 -4.301 1 97.75 87 ILE B CA 1
ATOM 1544 C C . ILE B 1 87 ? -4.777 -8.398 -5.488 1 97.75 87 ILE B C 1
ATOM 1546 O O . ILE B 1 87 ? -4.879 -9.609 -5.684 1 97.75 87 ILE B O 1
ATOM 1550 N N . LYS B 1 88 ? -5.332 -7.48 -6.25 1 97.62 88 LYS B N 1
ATOM 1551 C CA . LYS B 1 88 ? -6.059 -7.883 -7.449 1 97.62 88 LYS B CA 1
ATOM 1552 C C . LYS B 1 88 ? -5.172 -8.695 -8.391 1 97.62 88 LYS B C 1
ATOM 1554 O O . LYS B 1 88 ? -5.586 -9.734 -8.906 1 97.62 88 LYS B O 1
ATOM 1559 N N . ARG B 1 89 ? -3.988 -8.289 -8.547 1 95.25 89 ARG B N 1
ATOM 1560 C CA . ARG B 1 89 ? -3.029 -9.008 -9.383 1 95.25 89 ARG B CA 1
ATOM 1561 C C . ARG B 1 89 ? -2.672 -10.359 -8.766 1 95.25 89 ARG B C 1
ATOM 1563 O O . ARG B 1 89 ? -2.518 -11.352 -9.477 1 95.25 89 ARG B O 1
ATOM 1570 N N . MET B 1 90 ? -2.555 -10.375 -7.496 1 96.69 90 MET B N 1
ATOM 1571 C CA . MET B 1 90 ? -2.23 -11.602 -6.785 1 96.69 90 MET B CA 1
ATOM 1572 C C . MET B 1 90 ? -3.34 -12.641 -6.953 1 96.69 90 MET B C 1
ATOM 1574 O O . MET B 1 90 ? -3.064 -13.828 -7.109 1 96.69 90 MET B O 1
ATOM 1578 N N . ILE B 1 91 ? -4.496 -12.141 -6.867 1 97.12 91 ILE B N 1
ATOM 1579 C CA . ILE B 1 91 ? -5.637 -13.031 -7.023 1 97.12 91 ILE B CA 1
ATOM 1580 C C . ILE B 1 91 ? -5.594 -13.695 -8.398 1 97.12 91 ILE B C 1
ATOM 1582 O O . ILE B 1 91 ? -5.832 -14.898 -8.523 1 97.12 91 ILE B O 1
ATOM 1586 N N . GLU B 1 92 ? -5.285 -12.922 -9.414 1 95.69 92 GLU B N 1
ATOM 1587 C CA . GLU B 1 92 ? -5.152 -13.477 -10.75 1 95.69 92 GLU B CA 1
ATOM 1588 C C . GLU B 1 92 ? -4.062 -14.547 -10.797 1 95.69 92 GLU B C 1
ATOM 1590 O O . GLU B 1 92 ? -4.211 -15.562 -11.477 1 95.69 92 GLU B O 1
ATOM 1595 N N . LEU B 1 93 ? -3.062 -14.398 -10.094 1 95.31 93 LEU B N 1
ATOM 1596 C CA . LEU B 1 93 ? -1.98 -15.375 -10.031 1 95.31 93 LEU B CA 1
ATOM 1597 C C . LEU B 1 93 ? -2.436 -16.641 -9.32 1 95.31 93 LEU B C 1
ATOM 1599 O O . LEU B 1 93 ? -2.082 -17.75 -9.727 1 95.31 93 LEU B O 1
ATOM 1603 N N . TYR B 1 94 ? -3.193 -16.422 -8.305 1 96.44 94 TYR B N 1
ATOM 1604 C CA . TYR B 1 94 ? -3.719 -17.594 -7.59 1 96.44 94 TYR B CA 1
ATOM 1605 C C . TYR B 1 94 ? -4.621 -18.422 -8.492 1 96.44 94 TYR B C 1
ATOM 1607 O O . TYR B 1 94 ? -4.609 -19.656 -8.43 1 96.44 94 TYR B O 1
ATOM 1615 N N . LYS B 1 95 ? -5.41 -17.734 -9.266 1 95.81 95 LYS B N 1
ATOM 1616 C CA . LYS B 1 95 ? -6.242 -18.438 -10.234 1 95.81 95 LYS B CA 1
ATOM 1617 C C . LYS B 1 95 ? -5.391 -19.266 -11.195 1 95.81 95 LYS B C 1
ATOM 1619 O O . LYS B 1 95 ? -5.715 -20.422 -11.477 1 95.81 95 LYS B O 1
ATOM 1624 N N . ARG B 1 96 ? -4.34 -18.625 -11.617 1 93.88 96 ARG B N 1
ATOM 1625 C CA . ARG B 1 96 ? -3.432 -19.312 -12.531 1 93.88 96 ARG B CA 1
ATOM 1626 C C . ARG B 1 96 ? -2.801 -20.531 -11.875 1 93.88 96 ARG B C 1
ATOM 1628 O O . ARG B 1 96 ? -2.723 -21.609 -12.477 1 93.88 96 ARG B O 1
ATOM 1635 N N . VAL B 1 97 ? -2.357 -20.406 -10.68 1 93.38 97 VAL B N 1
ATOM 1636 C CA . VAL B 1 97 ? -1.749 -21.5 -9.922 1 93.38 97 VAL B CA 1
ATOM 1637 C C . VAL B 1 97 ? -2.756 -22.625 -9.758 1 93.38 97 VAL B C 1
ATOM 1639 O O . VAL B 1 97 ? -2.426 -23.797 -9.969 1 93.38 97 VAL B O 1
ATOM 1642 N N . ASN B 1 98 ? -3.928 -22.203 -9.352 1 93.5 98 ASN B N 1
ATOM 1643 C CA . ASN B 1 98 ? -4.984 -23.203 -9.148 1 93.5 98 ASN B CA 1
ATOM 1644 C C . ASN B 1 98 ? -5.281 -23.969 -10.438 1 93.5 98 ASN B C 1
ATOM 1646 O O . ASN B 1 98 ? -5.48 -25.188 -10.406 1 93.5 98 ASN B O 1
ATOM 1650 N N . GLN B 1 99 ? -5.297 -23.312 -11.57 1 92.75 99 GLN B N 1
ATOM 1651 C CA . GLN B 1 99 ? -5.547 -23.938 -12.867 1 92.75 99 GLN B CA 1
ATOM 1652 C C . GLN B 1 99 ? -4.418 -24.891 -13.242 1 92.75 99 GLN B C 1
ATOM 1654 O O . GLN B 1 99 ? -4.664 -26 -13.727 1 92.75 99 GLN B O 1
ATOM 1659 N N . LEU B 1 100 ? -3.229 -24.516 -12.969 1 91.12 100 LEU B N 1
ATOM 1660 C CA . LEU B 1 100 ? -2.068 -25.344 -13.281 1 91.12 100 LEU B CA 1
ATOM 1661 C C . LEU B 1 100 ? -2.031 -26.594 -12.398 1 91.12 100 LEU B C 1
ATOM 1663 O O . LEU B 1 100 ? -1.64 -27.672 -12.852 1 91.12 100 LEU B O 1
ATOM 1667 N N . GLU B 1 101 ? -2.49 -26.453 -11.18 1 90.06 101 GLU B N 1
ATOM 1668 C CA . GLU B 1 101 ? -2.488 -27.562 -10.25 1 90.06 101 GLU B CA 1
ATOM 1669 C C . GLU B 1 101 ? -3.582 -28.578 -10.594 1 90.06 101 GLU B C 1
ATOM 1671 O O . GLU B 1 101 ? -3.426 -29.781 -10.352 1 90.06 101 GLU B O 1
ATOM 1676 N N . LYS B 1 102 ? -4.652 -28.125 -11.117 1 87.06 102 LYS B N 1
ATOM 1677 C CA 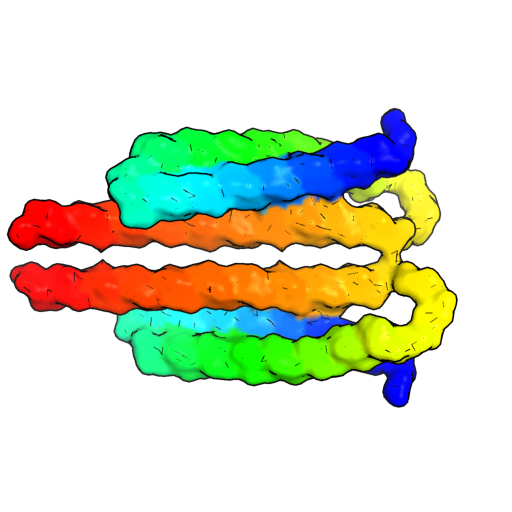. LYS B 1 102 ? -5.734 -29.016 -11.523 1 87.06 102 LYS B CA 1
ATOM 1678 C C . LYS B 1 102 ? -5.371 -29.781 -12.797 1 87.06 102 LYS B C 1
ATOM 1680 O O . LYS B 1 102 ? -5.898 -30.875 -13.039 1 87.06 102 LYS B O 1
ATOM 1685 N N . ARG B 1 103 ? -4.586 -29.281 -13.648 1 83.19 103 ARG B N 1
ATOM 1686 C CA . ARG B 1 103 ? -4.16 -29.953 -14.875 1 83.19 103 ARG B CA 1
ATOM 1687 C C . ARG B 1 103 ? -3.139 -31.047 -14.578 1 83.19 103 ARG B C 1
ATOM 1689 O O . ARG B 1 103 ? -2.855 -31.875 -15.43 1 83.19 103 ARG B O 1
ATOM 1696 N N . GLN B 1 104 ? -2.508 -31.031 -13.453 1 66.75 104 GLN B N 1
ATOM 1697 C CA . GLN B 1 104 ? -1.589 -32.125 -13.109 1 66.75 104 GLN B CA 1
ATOM 1698 C C . GLN B 1 104 ? -2.34 -33.312 -12.539 1 66.75 104 GLN B C 1
ATOM 1700 O O . GLN B 1 104 ? -2.025 -34.469 -12.875 1 66.75 104 GLN B O 1
#

Nearest PDB structures (foldseek):
  3k1s-assembly1_A  TM=9.207E-01  e=5.842E-06  Bacillus anthracis
  2wy2-assembly1_C  TM=9.155E-01  e=6.989E-05  Escherichia coli
  2lrl-assembly1_A  TM=9.030E-01  e=7.804E-05  Escherichia coli K-12
  2lrk-assembly1_A  TM=9.027E-01  e=9.730E-05  Escherichia coli K-12
  1e2a-assembly1_A  TM=8.514E-01  e=4.026E-05  Lactococcus lactis

Sequence (208 aa):
MELEQIIYNLVLHGGNARAEAYEALDAAERGDFEEAERHLEKADEEFYEGHKYQNMLTQGEQNAAPNFLVIHAQDQLMTALAEKNLIKRMIELYKRVNQLEKRQMELEQIIYNLVLHGGNARAEAYEALDAAERGDFEEAERHLEKADEEFYEGHKYQNMLTQGEQNAAPNFLVIHAQDQLMTALAEKNLIKRMIELYKRVNQLEKRQ

Secondary structure (DSSP, 8-state):
--HHHHHHHHHHHHHHHHHHHHHHHHHHHTT-HHHHHHHHHHHHHHHHHHHHHHHHHHHS---S---HHHHHHHHHHHHHHHHHHHHHHHHHHHHHHHHHHHH-/--HHHHHHHHHHHHHHHHHHHHHHHHHHHTT-HHHHHHHHHHHHHHHHHHHHHHHHHHHS---S---HHHHHHHHHHHHHHHHHHHHHHHHHHHHHHHHHHHH-

Solvent-accessible surface area (backbone atoms only — not comparable to full-atom values): 10134 Å² total; per-residue (Å²): 132,55,68,68,56,42,40,50,46,19,40,51,22,13,51,48,13,33,52,26,25,51,50,12,42,54,27,27,75,70,66,36,53,69,58,13,52,52,26,40,51,50,14,49,51,27,37,53,56,16,47,54,38,50,47,49,58,72,66,40,78,64,79,58,74,77,48,39,62,52,50,44,23,51,47,46,32,49,40,26,50,55,48,35,56,51,41,54,53,42,41,54,49,41,52,51,41,52,53,53,58,67,74,99,132,55,68,68,56,41,41,48,47,18,41,52,22,13,52,48,13,32,53,26,26,51,50,12,42,53,28,26,76,69,66,36,52,69,58,13,50,52,26,41,51,49,13,50,52,28,39,52,57,16,47,53,39,49,48,48,59,73,68,41,78,63,78,58,75,78,48,41,62,53,51,44,24,50,49,47,31,50,40,24,49,53,49,36,57,51,39,55,53,42,42,56,48,42,52,50,41,53,53,53,61,69,74,104

Radius of gyration: 19.26 Å; Cα contacts (8 Å, |Δi|>4): 275; chains: 2; bounding box: 40×60×39 Å